Protein AF-A0A9Q5V9A3-F1 (afdb_monomer_lite)

Sequence (319 aa):
MLLEDLRLNLLRLLEDIHKHEAEKGADSDYISFLAECKSEAEKVQSNEDITVILHKLQHHNEFKRHFSSNQPSGPSMSRGNTEYAERLKSLEKCVEPATLELVSIESSSDSTQTPPVSPAMAKTALNLSQTPAVLDEKDFSILNQEDLATPNQKASEALDKEEKLKQKQFLAIKQALKASNTSAEKQHVLDSCTTLQQLCFAAAVRRKGGFFHQKHTTTTGDLLLQLLKRPEYNLLKQDIFPGNQRVSMRGIRHYGRYGTHAPQHGYFLNTKARDDENFFSLSNNPDKNQPMLLFDRYFKNNHNSSYDHDYSAVENLNP

Organism: Piscirickettsia salmonis (NCBI:txid1238)

Secondary structure (DSSP, 8-state):
--HHHHHHHHHHHHHHHHHHHHHTT--HHHHHHHHHHHHHHTT--SHHHHHHHHHHHHH-HHHHHHH-TTS---TT-TTHHHHHHHHHHHHHHHHPPS---------------------------------PPP----------------HHHHHHHHHHHHHHHHHHHHHHHHHHHHTSS--HHHHHHHHH--SHHHHHHHHHS----STT---SS-HHHHHHHHHHTSGGGHHHHHHHS-TTPPP-HHHHHHHHHHSSPPPPP-SSPPHHHHHHHHHH-TTT-S-TTSTTHHHHHHHHHTTT---------------

pLDDT: mean 70.32, std 24.25, range [25.66, 96.88]

Foldseek 3Di:
DDLVLLLVLQLVLLVVVLVVCVVVVHDPVVNVLSVVLNVQSVVDDALVSSVVSLVVLCPDPVSCVQAPPPDPDPDPRPDPSPVSNVSSVVSVVVSDDPDDDPDDDDDDDDDDDDDDDDDDDDDDDDDDDDDDDDDDDDDDDDDDDDDPPDPVVVVVVVVVVLVVLLVVLLVVLLVVLLPDPDDPLLNVQSVVDPDLLSNLLSQLAALDDDPPPPDLGHSSRVSSLVSLPDPSNVSVVCQQAPDPARRDNLSSLVCNQPVHHRDRDDPDDDPSSVVSSCLRDLVNQPCVNNRCVSSVCRVVVVVVDPDDDDPDDDDDDDD

Radius of gyration: 28.58 Å; chains: 1; bounding box: 87×55×84 Å

Structure (mmCIF, N/CA/C/O backbone):
data_AF-A0A9Q5V9A3-F1
#
_entry.id   AF-A0A9Q5V9A3-F1
#
loop_
_atom_site.group_PDB
_atom_site.id
_atom_site.type_symbol
_atom_site.label_atom_id
_atom_site.label_alt_id
_atom_site.label_comp_id
_atom_site.label_asym_id
_atom_site.label_entity_id
_atom_site.label_seq_id
_atom_site.pdbx_PDB_ins_code
_atom_site.Cartn_x
_atom_site.Cartn_y
_atom_site.Cartn_z
_atom_site.occupancy
_atom_site.B_iso_or_equiv
_atom_site.auth_seq_id
_atom_site.auth_comp_id
_atom_site.auth_asym_id
_atom_site.auth_atom_id
_atom_site.pdbx_PDB_model_num
ATOM 1 N N . MET A 1 1 ? 15.497 -13.432 11.789 1.00 59.97 1 MET A N 1
ATOM 2 C CA . MET A 1 1 ? 14.645 -13.929 10.685 1.00 59.97 1 MET A CA 1
ATOM 3 C C . MET A 1 1 ? 14.855 -15.431 10.614 1.00 59.97 1 MET A C 1
ATOM 5 O O . MET A 1 1 ? 15.957 -15.854 10.942 1.00 59.97 1 MET A O 1
ATOM 9 N N . LEU A 1 2 ? 13.827 -16.227 10.306 1.00 72.19 2 LEU A N 1
ATOM 10 C CA . LEU A 1 2 ? 14.011 -17.675 10.186 1.00 72.19 2 LEU A CA 1
ATOM 11 C C . LEU A 1 2 ? 14.838 -17.981 8.929 1.00 72.19 2 LEU A C 1
ATOM 13 O O . LEU A 1 2 ? 14.765 -17.244 7.945 1.00 72.19 2 LEU A O 1
ATOM 17 N N . LEU A 1 3 ? 15.627 -19.055 8.965 1.00 73.56 3 LEU A N 1
ATOM 18 C CA . LEU A 1 3 ? 16.461 -19.479 7.837 1.00 73.56 3 LEU A CA 1
ATOM 19 C C . LEU A 1 3 ? 15.629 -19.699 6.561 1.00 73.56 3 LEU A C 1
ATOM 21 O O . LEU A 1 3 ? 16.042 -19.307 5.473 1.00 73.56 3 LEU A O 1
ATOM 25 N N . GLU A 1 4 ? 14.429 -20.267 6.702 1.00 72.19 4 GLU A N 1
ATOM 26 C CA . GLU A 1 4 ? 13.491 -20.491 5.594 1.00 72.19 4 GLU A CA 1
ATOM 27 C C . GLU A 1 4 ? 13.085 -19.184 4.902 1.00 72.19 4 GLU A C 1
ATOM 29 O O . GLU A 1 4 ? 13.082 -19.106 3.671 1.00 72.19 4 GLU A O 1
ATOM 34 N N . ASP A 1 5 ? 12.821 -18.130 5.682 1.00 71.38 5 ASP A N 1
ATOM 35 C CA . ASP A 1 5 ? 12.513 -16.808 5.141 1.00 71.38 5 ASP A CA 1
ATOM 36 C C . ASP A 1 5 ? 13.721 -16.250 4.380 1.00 71.38 5 ASP A C 1
ATOM 38 O O . ASP A 1 5 ? 13.584 -15.771 3.255 1.00 71.38 5 ASP A O 1
ATOM 42 N N . LEU A 1 6 ? 14.919 -16.310 4.968 1.00 76.62 6 LEU A N 1
ATOM 43 C CA . LEU A 1 6 ? 16.154 -15.832 4.338 1.00 76.62 6 LEU A CA 1
ATOM 44 C C . LEU A 1 6 ? 16.421 -16.534 3.003 1.00 76.62 6 LEU A C 1
ATOM 46 O O . LEU A 1 6 ? 16.644 -15.870 1.988 1.00 76.62 6 LEU A O 1
ATOM 50 N N . ARG A 1 7 ? 16.318 -17.863 2.992 1.00 83.06 7 ARG A N 1
ATOM 51 C CA . ARG A 1 7 ? 16.494 -18.698 1.805 1.00 83.06 7 ARG A CA 1
ATOM 52 C C . ARG A 1 7 ? 15.483 -18.358 0.710 1.00 83.06 7 ARG A C 1
ATOM 54 O O . ARG A 1 7 ? 15.874 -18.152 -0.438 1.00 83.06 7 ARG A O 1
ATOM 61 N N . LEU A 1 8 ? 14.197 -18.243 1.051 1.00 78.25 8 LEU A N 1
ATOM 62 C CA . LEU A 1 8 ? 13.152 -17.874 0.090 1.00 78.25 8 LEU A CA 1
ATOM 63 C C . LEU A 1 8 ? 13.424 -16.505 -0.550 1.00 78.25 8 LEU A C 1
ATOM 65 O O . LEU A 1 8 ? 13.172 -16.292 -1.736 1.00 78.25 8 LEU A O 1
ATOM 69 N N . ASN A 1 9 ? 13.941 -15.565 0.237 1.00 77.31 9 ASN A N 1
ATOM 70 C CA . ASN A 1 9 ? 14.236 -14.221 -0.235 1.00 77.31 9 ASN A CA 1
ATOM 71 C C . ASN A 1 9 ? 15.485 -14.154 -1.121 1.00 77.31 9 ASN A C 1
ATOM 73 O O . ASN A 1 9 ? 15.476 -13.416 -2.110 1.00 77.31 9 ASN A O 1
ATOM 77 N N . LEU A 1 10 ? 16.516 -14.946 -0.813 1.00 84.94 10 LEU A N 1
ATOM 78 C CA . LEU A 1 10 ? 17.687 -15.117 -1.672 1.00 84.94 10 LEU A CA 1
ATOM 79 C C . LEU A 1 10 ? 17.296 -15.730 -3.026 1.00 84.94 10 LEU A C 1
ATOM 81 O O . LEU A 1 10 ? 17.666 -15.188 -4.065 1.00 84.94 10 LEU A O 1
ATOM 85 N N . LEU A 1 11 ? 16.488 -16.795 -3.024 1.00 83.62 11 LEU A N 1
ATOM 86 C CA . LEU A 1 11 ? 16.022 -17.450 -4.254 1.00 83.62 11 LEU A CA 1
ATOM 87 C C . LEU A 1 11 ? 15.260 -16.489 -5.169 1.00 83.62 11 LEU A C 1
ATOM 89 O O . LEU A 1 11 ? 15.546 -16.411 -6.360 1.00 83.62 11 LEU A O 1
ATOM 93 N N . ARG A 1 12 ? 14.349 -15.690 -4.605 1.00 79.31 12 ARG A N 1
ATOM 94 C CA . ARG A 1 12 ? 13.612 -14.672 -5.370 1.00 79.31 12 ARG A CA 1
ATOM 95 C C . ARG A 1 12 ? 14.515 -13.585 -5.939 1.00 79.31 12 ARG A C 1
ATOM 97 O O . ARG A 1 12 ? 14.283 -13.120 -7.047 1.00 79.31 12 ARG A O 1
ATOM 104 N N . LEU A 1 13 ? 15.521 -13.144 -5.180 1.00 84.12 13 LEU A N 1
ATOM 105 C CA . LEU A 1 13 ? 16.491 -12.168 -5.679 1.00 84.12 13 LEU A CA 1
ATOM 106 C C . LEU A 1 13 ? 17.252 -12.726 -6.889 1.00 84.12 13 LEU A C 1
ATOM 108 O O . LEU A 1 13 ? 17.362 -12.037 -7.898 1.00 84.12 13 LEU A O 1
ATOM 112 N N . LEU A 1 14 ? 17.719 -13.971 -6.798 1.00 86.88 14 LEU A N 1
ATOM 113 C CA . LEU A 1 14 ? 18.425 -14.653 -7.882 1.00 86.88 14 LEU A CA 1
ATOM 114 C C . LEU A 1 14 ? 17.542 -14.847 -9.120 1.00 86.88 14 LEU A C 1
ATOM 116 O O . LEU A 1 14 ? 18.007 -14.611 -10.231 1.00 86.88 14 LEU A O 1
ATOM 120 N N . GLU A 1 15 ? 16.268 -15.206 -8.946 1.00 84.12 15 GLU A N 1
ATOM 121 C CA . GLU A 1 15 ? 15.306 -15.314 -10.053 1.00 84.12 15 GLU A CA 1
ATOM 122 C C . GLU A 1 15 ? 15.060 -13.978 -10.756 1.00 84.12 15 GLU A C 1
ATOM 124 O O . GLU A 1 15 ? 15.077 -13.919 -11.987 1.00 84.12 15 GLU A O 1
ATOM 129 N N . ASP A 1 16 ? 14.867 -12.902 -9.989 1.00 80.81 16 ASP A N 1
ATOM 130 C CA . ASP A 1 16 ? 14.631 -11.574 -10.552 1.00 80.81 16 ASP A CA 1
ATOM 131 C C . ASP A 1 16 ? 15.848 -11.074 -11.348 1.00 80.81 16 ASP A C 1
ATOM 133 O O . ASP A 1 16 ? 15.687 -10.540 -12.447 1.00 80.81 16 ASP A O 1
ATOM 137 N N . ILE A 1 17 ? 17.064 -11.267 -10.817 1.00 83.62 17 ILE A N 1
ATOM 138 C CA . ILE A 1 17 ? 18.307 -10.887 -11.505 1.00 83.62 17 ILE A CA 1
ATOM 139 C C . ILE A 1 17 ? 18.491 -11.744 -12.756 1.00 83.62 17 ILE A C 1
ATOM 141 O O . ILE A 1 17 ? 18.717 -11.199 -13.831 1.00 83.62 17 ILE A O 1
ATOM 145 N N . HIS A 1 18 ? 18.338 -13.065 -12.650 1.00 86.06 18 HIS A N 1
ATOM 146 C CA . HIS A 1 18 ? 18.483 -13.970 -13.788 1.00 86.06 18 HIS A CA 1
ATOM 147 C C . HIS A 1 18 ? 17.530 -13.595 -14.927 1.00 86.06 18 HIS A C 1
ATOM 149 O O . HIS A 1 18 ? 17.948 -13.508 -16.078 1.00 86.06 18 HIS A O 1
ATOM 155 N N . LYS A 1 19 ? 16.252 -13.335 -14.623 1.00 81.38 19 LYS A N 1
ATOM 156 C CA . LYS A 1 19 ? 15.278 -12.898 -15.630 1.00 81.38 19 LYS A CA 1
ATOM 157 C C . LYS A 1 19 ? 15.683 -11.565 -16.262 1.00 81.38 19 LYS A C 1
ATOM 159 O O . LYS A 1 19 ? 15.654 -11.435 -17.481 1.00 81.38 19 LYS A O 1
ATOM 164 N N . HIS A 1 20 ? 16.080 -10.596 -15.440 1.00 81.19 20 HIS A N 1
ATOM 165 C CA . HIS A 1 20 ? 16.481 -9.274 -15.908 1.00 81.19 20 HIS A CA 1
ATOM 166 C C . HIS A 1 20 ? 17.694 -9.312 -16.847 1.00 81.19 20 HIS A C 1
ATOM 168 O O . HIS A 1 20 ? 17.714 -8.623 -17.865 1.00 81.19 20 HIS A O 1
ATOM 174 N N . GLU A 1 21 ? 18.694 -10.119 -16.506 1.00 80.88 21 GLU A N 1
ATOM 175 C CA . GLU A 1 21 ? 19.930 -10.257 -17.275 1.00 80.88 21 GLU A CA 1
ATOM 176 C C . GLU A 1 21 ? 19.710 -11.085 -18.548 1.00 80.88 21 GLU A C 1
ATOM 178 O O . GLU A 1 21 ? 20.215 -10.725 -19.612 1.00 80.88 21 GLU A O 1
ATOM 183 N N . ALA A 1 22 ? 18.868 -12.123 -18.492 1.00 78.81 22 ALA A N 1
ATOM 184 C CA . ALA A 1 22 ? 18.479 -12.891 -19.673 1.00 78.81 22 ALA A CA 1
ATOM 185 C C . ALA A 1 22 ? 17.725 -12.025 -20.701 1.00 78.81 22 ALA A C 1
ATOM 187 O O . ALA A 1 22 ? 18.017 -12.088 -21.893 1.00 78.81 22 ALA A O 1
ATOM 188 N N . GLU A 1 23 ? 16.807 -11.158 -20.254 1.00 78.12 23 GLU A N 1
ATOM 189 C CA . GLU A 1 23 ? 16.084 -10.213 -21.124 1.00 78.12 23 GLU A CA 1
ATOM 190 C C . GLU A 1 23 ? 17.007 -9.162 -21.766 1.00 78.12 23 GLU A C 1
ATOM 192 O O . GLU A 1 23 ? 16.718 -8.655 -22.850 1.00 78.12 23 GLU A O 1
ATOM 197 N N . LYS A 1 24 ? 18.130 -8.837 -21.115 1.00 76.19 24 LYS A N 1
ATOM 198 C CA . LYS A 1 24 ? 19.135 -7.889 -21.616 1.00 76.19 24 LYS A CA 1
ATOM 199 C C . LYS A 1 24 ? 20.170 -8.512 -22.553 1.00 76.19 24 LYS A C 1
ATOM 201 O O . LYS A 1 24 ? 20.997 -7.775 -23.087 1.00 76.19 24 LYS A O 1
ATOM 206 N N . GLY A 1 25 ? 20.130 -9.829 -22.756 1.00 76.50 25 GLY A N 1
ATOM 207 C CA . GLY A 1 25 ? 21.148 -10.544 -23.526 1.00 76.50 25 GLY A CA 1
ATOM 208 C C . GLY A 1 25 ? 22.510 -10.539 -22.832 1.00 76.50 25 GLY A C 1
ATOM 209 O O . GLY A 1 25 ? 23.529 -10.348 -23.493 1.00 76.50 25 GLY A O 1
ATOM 210 N N . ALA A 1 26 ? 22.523 -10.677 -21.502 1.00 76.94 26 ALA A N 1
ATOM 211 C CA . ALA A 1 26 ? 23.757 -10.816 -20.741 1.00 76.94 26 ALA A CA 1
ATOM 212 C C . ALA A 1 26 ? 24.563 -12.050 -21.178 1.00 76.94 26 ALA A C 1
ATOM 214 O O . ALA A 1 26 ? 24.033 -12.993 -21.767 1.00 76.94 26 ALA A O 1
ATOM 215 N N . ASP A 1 27 ? 25.855 -12.023 -20.864 1.00 81.50 27 ASP A N 1
ATOM 216 C CA . ASP A 1 27 ? 26.798 -13.082 -21.208 1.00 81.50 27 ASP A CA 1
ATOM 217 C C . ASP A 1 27 ? 26.358 -14.456 -20.665 1.00 81.50 27 ASP A C 1
ATOM 219 O O . ASP A 1 27 ? 25.877 -14.566 -19.530 1.00 81.50 27 ASP A O 1
ATOM 223 N N . SER A 1 28 ? 26.543 -15.512 -21.465 1.00 83.81 28 SER A N 1
ATOM 224 C CA . SER A 1 28 ? 26.133 -16.878 -21.114 1.00 83.81 28 SER A CA 1
ATOM 225 C C . SER A 1 28 ? 26.814 -17.376 -19.844 1.00 83.81 28 SER A C 1
ATOM 227 O O . SER A 1 28 ? 26.209 -18.119 -19.064 1.00 83.81 28 SER A O 1
ATOM 229 N N . ASP A 1 29 ? 28.044 -16.924 -19.605 1.00 86.38 29 ASP A N 1
ATOM 230 C CA . ASP A 1 29 ? 28.822 -17.280 -18.421 1.00 86.38 29 ASP A CA 1
ATOM 231 C C . ASP A 1 29 ? 28.216 -16.650 -17.161 1.00 86.38 29 ASP A C 1
ATOM 233 O O . ASP A 1 29 ? 28.118 -17.297 -16.116 1.00 86.38 29 ASP A O 1
ATOM 237 N N . TYR A 1 30 ? 27.703 -15.420 -17.268 1.00 87.19 30 TYR A N 1
ATOM 238 C CA . TYR A 1 30 ? 27.053 -14.747 -16.148 1.00 87.19 30 TYR A CA 1
ATOM 239 C C . TYR A 1 30 ? 25.683 -15.351 -15.818 1.00 87.19 30 TYR A C 1
ATOM 241 O O . TYR A 1 30 ? 25.353 -15.544 -14.646 1.00 87.19 30 TYR A O 1
ATOM 249 N N . ILE A 1 31 ? 24.902 -15.715 -16.836 1.00 88.44 31 ILE A N 1
ATOM 250 C CA . ILE A 1 31 ? 23.633 -16.431 -16.646 1.00 88.44 31 ILE A CA 1
ATOM 251 C C . ILE A 1 31 ? 23.869 -17.794 -15.980 1.00 88.44 31 ILE A C 1
ATOM 253 O O . ILE A 1 31 ? 23.159 -18.151 -15.036 1.00 88.44 31 ILE A O 1
ATOM 257 N N . SER A 1 32 ? 24.909 -18.518 -16.404 1.00 89.31 32 SER A N 1
ATOM 258 C CA . SER A 1 32 ? 25.296 -19.802 -15.807 1.00 89.31 32 SER A CA 1
ATOM 259 C C . SER A 1 32 ? 25.703 -19.650 -14.339 1.00 89.31 32 SER A C 1
ATOM 261 O O . SER A 1 32 ? 25.238 -20.409 -13.489 1.00 89.31 32 SER A O 1
ATOM 263 N N . PHE A 1 33 ? 26.482 -18.615 -14.015 1.00 93.25 33 PHE A N 1
ATOM 264 C CA . PHE A 1 33 ? 26.837 -18.269 -12.636 1.00 93.25 33 PHE A CA 1
ATOM 265 C C . PHE A 1 33 ? 25.605 -17.980 -11.758 1.00 93.25 33 PHE A C 1
ATOM 267 O O . PHE A 1 33 ? 25.515 -18.450 -10.620 1.00 93.25 33 PHE A O 1
ATOM 274 N N . LEU A 1 34 ? 24.618 -17.234 -12.269 1.00 91.31 34 LEU A N 1
ATOM 275 C CA . LEU A 1 34 ? 23.381 -16.955 -11.528 1.00 91.31 34 LEU A CA 1
ATOM 276 C C . LEU A 1 34 ? 22.551 -18.227 -11.296 1.00 91.31 34 LEU A C 1
ATOM 278 O O . LEU A 1 34 ? 21.978 -18.398 -10.216 1.00 91.31 34 LEU A O 1
ATOM 282 N N . ALA A 1 35 ? 22.506 -19.130 -12.278 1.00 90.25 35 ALA A N 1
ATOM 283 C CA . ALA A 1 35 ? 21.844 -20.424 -12.146 1.00 90.25 35 ALA A CA 1
ATOM 284 C C . ALA A 1 35 ? 22.538 -21.327 -11.107 1.00 90.25 35 ALA A C 1
ATOM 286 O O . ALA A 1 35 ? 21.861 -21.991 -10.318 1.00 90.25 35 ALA A O 1
ATOM 287 N N . GLU A 1 36 ? 23.873 -21.304 -11.045 1.00 93.06 36 GLU A N 1
ATOM 288 C CA . GLU A 1 36 ? 24.652 -22.003 -10.018 1.00 93.06 36 GLU A CA 1
ATOM 289 C C . GLU A 1 36 ? 24.330 -21.466 -8.618 1.00 93.06 36 GLU A C 1
ATOM 291 O O . GLU A 1 36 ? 23.949 -22.240 -7.737 1.00 93.06 36 GLU A O 1
ATOM 296 N N . CYS A 1 37 ? 24.353 -20.140 -8.435 1.00 92.31 37 CYS A N 1
ATOM 297 C CA . CYS A 1 37 ? 23.981 -19.503 -7.168 1.00 92.31 37 CYS A CA 1
ATOM 298 C C . CYS A 1 37 ? 22.558 -19.880 -6.729 1.00 92.31 37 CYS A C 1
ATOM 300 O O . CYS A 1 37 ? 22.300 -20.058 -5.537 1.00 92.31 37 CYS A O 1
ATOM 302 N N . LYS A 1 38 ? 21.622 -20.016 -7.680 1.00 92.31 38 LYS A N 1
ATOM 303 C CA . LYS A 1 38 ? 20.248 -20.456 -7.400 1.00 92.31 38 LYS A CA 1
ATOM 304 C C . LYS A 1 38 ? 20.212 -21.902 -6.903 1.00 92.31 38 LYS A C 1
ATOM 306 O O . LYS A 1 38 ? 19.611 -22.162 -5.865 1.00 92.31 38 LYS A O 1
ATOM 311 N N . SER A 1 39 ? 20.890 -22.820 -7.592 1.00 90.88 39 SER A N 1
ATOM 312 C CA . SER A 1 39 ? 21.000 -24.229 -7.174 1.00 90.88 39 SER A CA 1
ATOM 313 C C . SER A 1 39 ? 21.663 -24.373 -5.796 1.00 90.88 39 SER A C 1
ATOM 315 O O . SER A 1 39 ? 21.248 -25.212 -4.995 1.00 90.88 39 SER A O 1
ATOM 317 N N . GLU A 1 40 ? 22.664 -23.545 -5.483 1.00 92.31 40 GLU A N 1
ATOM 318 C CA . GLU A 1 40 ? 23.260 -23.486 -4.143 1.00 92.31 40 GLU A CA 1
ATOM 319 C C . GLU A 1 40 ? 22.257 -22.979 -3.098 1.00 92.31 40 GLU A C 1
ATOM 321 O O . GLU A 1 40 ? 22.089 -23.606 -2.050 1.00 92.31 40 GLU A O 1
ATOM 326 N N . ALA A 1 41 ? 21.517 -21.907 -3.400 1.00 90.12 41 ALA A N 1
ATOM 327 C CA . ALA A 1 41 ? 20.497 -21.348 -2.511 1.00 90.12 41 ALA A CA 1
ATOM 328 C C . ALA A 1 41 ? 19.353 -22.339 -2.210 1.00 90.12 41 ALA A C 1
ATOM 330 O O . ALA A 1 41 ? 18.781 -22.320 -1.120 1.00 90.12 41 ALA A O 1
ATOM 331 N N . GLU A 1 42 ? 19.036 -23.251 -3.134 1.00 90.81 42 GLU A N 1
ATOM 332 C CA . GLU A 1 42 ? 18.067 -24.337 -2.924 1.00 90.81 42 GLU A CA 1
ATOM 333 C C . GLU A 1 42 ? 18.569 -25.434 -1.970 1.00 90.81 42 GLU A C 1
ATOM 335 O O . GLU A 1 42 ? 17.779 -26.251 -1.492 1.00 90.81 42 GLU A O 1
ATOM 340 N N . LYS A 1 43 ? 19.865 -25.474 -1.661 1.00 91.50 43 LYS A N 1
ATOM 341 C CA . LYS A 1 43 ? 20.477 -26.519 -0.823 1.00 91.50 43 LYS A CA 1
ATOM 342 C C . LYS A 1 43 ? 20.982 -26.006 0.523 1.00 91.50 43 LYS A C 1
ATOM 344 O O . LYS A 1 43 ? 21.418 -26.811 1.338 1.00 91.50 43 LYS A O 1
ATOM 349 N N . VAL A 1 44 ? 20.876 -24.701 0.764 1.00 91.00 44 VAL A N 1
ATOM 350 C CA . VAL A 1 44 ? 21.239 -24.023 2.015 1.00 91.00 44 VAL A CA 1
ATOM 351 C C . VAL A 1 44 ? 20.615 -24.701 3.239 1.00 91.00 44 VAL A C 1
ATOM 353 O O . VAL A 1 44 ? 19.402 -24.951 3.264 1.00 91.00 44 VAL A O 1
ATOM 356 N N . GLN A 1 45 ? 21.440 -24.916 4.269 1.00 89.12 45 GLN A N 1
ATOM 357 C CA . GLN A 1 45 ? 21.043 -25.453 5.578 1.00 89.12 45 GLN A CA 1
ATOM 358 C C . GLN A 1 45 ? 21.410 -24.525 6.745 1.00 89.12 45 GLN A C 1
ATOM 360 O O . GLN A 1 45 ? 20.986 -24.770 7.874 1.00 89.12 45 GLN A O 1
ATOM 365 N N . SER A 1 46 ? 22.159 -23.452 6.486 1.00 87.75 46 SER A N 1
ATOM 366 C CA . SER A 1 46 ? 22.637 -22.517 7.504 1.00 87.75 46 SER A CA 1
ATOM 367 C C . SER A 1 46 ? 22.641 -21.063 7.019 1.00 87.75 46 SER A C 1
ATOM 369 O O . SER A 1 46 ? 22.544 -20.780 5.825 1.00 87.75 46 SER A O 1
ATOM 371 N N . ASN A 1 47 ? 22.750 -20.119 7.956 1.00 82.12 47 ASN A N 1
ATOM 372 C CA . ASN A 1 47 ? 22.913 -18.702 7.621 1.00 82.12 47 ASN A CA 1
ATOM 373 C C . ASN A 1 47 ? 24.280 -18.453 6.965 1.00 82.12 47 ASN A C 1
ATOM 375 O O . ASN A 1 47 ? 24.397 -17.615 6.077 1.00 82.12 47 ASN A O 1
ATOM 379 N N . GLU A 1 48 ? 25.294 -19.221 7.352 1.00 86.38 48 GLU A N 1
ATOM 380 C CA . GLU A 1 48 ? 26.640 -19.188 6.794 1.00 86.38 48 GLU A CA 1
ATOM 381 C C . GLU A 1 48 ? 26.635 -19.518 5.296 1.00 86.38 48 GLU A C 1
ATOM 383 O O . GLU A 1 48 ? 27.257 -18.795 4.518 1.00 86.38 48 GLU A O 1
ATOM 388 N N . ASP A 1 49 ? 25.866 -20.525 4.864 1.00 86.69 49 ASP A N 1
ATOM 389 C CA . ASP A 1 49 ? 25.718 -20.855 3.438 1.00 86.69 49 ASP A CA 1
ATOM 390 C C . ASP A 1 49 ? 25.137 -19.671 2.645 1.00 86.69 49 ASP A C 1
ATOM 392 O O . ASP A 1 49 ? 25.571 -19.369 1.532 1.00 86.69 49 ASP A O 1
ATOM 396 N N . ILE A 1 50 ? 24.173 -18.954 3.235 1.00 84.44 50 ILE A N 1
ATOM 397 C CA . ILE A 1 50 ? 23.581 -17.752 2.634 1.00 84.44 50 ILE A CA 1
ATOM 398 C C . ILE A 1 50 ? 24.632 -16.646 2.527 1.00 84.44 50 ILE A C 1
ATOM 400 O O . ILE A 1 50 ? 24.744 -16.030 1.467 1.00 84.44 50 ILE A O 1
ATOM 404 N N . THR A 1 51 ? 25.431 -16.413 3.574 1.00 86.25 51 THR A N 1
ATOM 405 C CA . THR A 1 51 ? 26.542 -15.446 3.539 1.00 86.25 51 THR A CA 1
ATOM 406 C C . THR A 1 51 ? 27.518 -15.762 2.415 1.00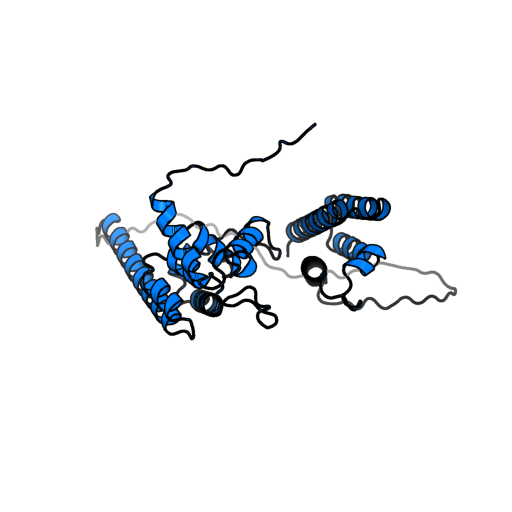 86.25 51 THR A C 1
ATOM 408 O O . THR A 1 51 ? 27.923 -14.856 1.689 1.00 86.25 51 THR A O 1
ATOM 411 N N . VAL A 1 52 ? 27.870 -17.038 2.231 1.00 88.56 52 VAL A N 1
ATOM 412 C CA . VAL A 1 52 ? 28.780 -17.473 1.162 1.00 88.56 52 VAL A CA 1
ATOM 413 C C . VAL A 1 52 ? 28.213 -17.120 -0.213 1.00 88.56 52 VAL A C 1
ATOM 415 O O . VAL A 1 52 ? 28.930 -16.552 -1.038 1.00 88.56 52 VAL A O 1
ATOM 418 N N . ILE A 1 53 ? 26.927 -17.384 -0.458 1.00 90.06 53 ILE A N 1
ATOM 419 C CA . ILE A 1 53 ? 26.284 -17.059 -1.741 1.00 90.06 53 ILE A CA 1
ATOM 420 C C . ILE A 1 53 ? 26.224 -15.539 -1.957 1.00 90.06 53 ILE A C 1
ATOM 422 O O . ILE A 1 53 ? 26.548 -15.054 -3.042 1.00 90.06 53 ILE A O 1
ATOM 426 N N . LEU A 1 54 ? 25.868 -14.766 -0.927 1.00 86.88 54 LEU A N 1
ATOM 427 C CA . LEU A 1 54 ? 25.854 -13.299 -0.997 1.00 86.88 54 LEU A CA 1
ATOM 428 C C . LEU A 1 54 ? 27.251 -12.744 -1.305 1.00 86.88 54 LEU A C 1
ATOM 430 O O . LEU A 1 54 ? 27.402 -11.884 -2.174 1.00 86.88 54 LEU A O 1
ATOM 434 N N . HIS A 1 55 ? 28.283 -13.293 -0.664 1.00 87.44 55 HIS A N 1
ATOM 435 C CA . HIS A 1 55 ? 29.670 -12.920 -0.906 1.00 87.44 55 HIS A CA 1
ATOM 436 C C . HIS A 1 55 ? 30.113 -13.256 -2.338 1.00 87.44 55 HIS A C 1
ATOM 438 O O . HIS A 1 55 ? 30.744 -12.417 -2.987 1.00 87.44 55 HIS A O 1
ATOM 444 N N . LYS A 1 56 ? 29.750 -14.434 -2.870 1.00 89.75 56 LYS A N 1
ATOM 445 C CA . LYS A 1 56 ? 30.004 -14.811 -4.275 1.00 89.75 56 LYS A CA 1
ATOM 446 C C . LYS A 1 56 ? 29.383 -13.807 -5.247 1.00 89.75 56 LYS A C 1
ATOM 448 O O . LYS A 1 56 ? 30.077 -13.318 -6.137 1.00 89.75 56 LYS A O 1
ATOM 453 N N . LEU A 1 57 ? 28.110 -13.451 -5.045 1.00 87.62 57 LEU A N 1
ATOM 454 C CA . LEU A 1 57 ? 27.412 -12.456 -5.866 1.00 87.62 57 LEU A CA 1
ATOM 455 C C . LEU A 1 57 ? 28.133 -11.108 -5.839 1.00 87.62 57 LEU A C 1
ATOM 457 O O . LEU A 1 57 ? 28.454 -10.564 -6.893 1.00 87.62 57 LEU A O 1
ATOM 461 N N . GLN A 1 58 ? 28.457 -10.598 -4.649 1.00 83.44 58 GLN A N 1
ATOM 462 C CA . GLN A 1 58 ? 29.147 -9.317 -4.506 1.00 83.44 58 GLN A CA 1
ATOM 463 C C . GLN A 1 58 ? 30.516 -9.281 -5.179 1.00 83.44 58 GLN A C 1
ATOM 465 O O . GLN A 1 58 ? 30.934 -8.211 -5.613 1.00 83.44 58 GLN A O 1
ATOM 470 N N . HIS A 1 59 ? 31.227 -10.409 -5.235 1.00 85.06 59 HIS A N 1
ATOM 471 C CA . HIS A 1 59 ? 32.581 -10.482 -5.778 1.00 85.06 59 HIS A CA 1
ATOM 472 C C . HIS A 1 59 ? 32.630 -10.743 -7.284 1.00 85.06 59 HIS A C 1
ATOM 474 O O . HIS A 1 59 ? 33.670 -10.487 -7.891 1.00 85.06 59 HIS A O 1
ATOM 480 N N . HIS A 1 60 ? 31.523 -11.167 -7.898 1.00 87.19 60 HIS A N 1
ATOM 481 C CA . HIS A 1 60 ? 31.460 -11.419 -9.333 1.00 87.19 60 HIS A CA 1
ATOM 482 C C . HIS A 1 60 ? 31.588 -10.122 -10.149 1.00 87.19 60 HIS A C 1
ATOM 484 O O . HIS A 1 60 ? 30.889 -9.139 -9.896 1.00 87.19 60 HIS A O 1
ATOM 490 N N . ASN A 1 61 ? 32.456 -10.116 -11.164 1.00 82.31 61 ASN A N 1
ATOM 491 C CA . ASN A 1 61 ? 32.794 -8.910 -11.931 1.00 82.31 61 ASN A CA 1
ATOM 492 C C . ASN A 1 61 ? 31.585 -8.301 -12.653 1.00 82.31 61 ASN A C 1
ATOM 494 O O . ASN A 1 61 ? 31.361 -7.096 -12.553 1.00 82.31 61 ASN A O 1
ATOM 498 N N . GLU A 1 62 ? 30.772 -9.124 -13.320 1.00 81.06 62 GLU A N 1
ATOM 499 C CA . GLU A 1 62 ? 29.560 -8.640 -13.994 1.00 81.06 62 GLU A CA 1
ATOM 500 C C . GLU A 1 62 ? 28.516 -8.153 -12.985 1.00 81.06 62 GLU A C 1
ATOM 502 O O . GLU A 1 62 ? 27.934 -7.086 -13.163 1.00 81.06 62 GLU A O 1
ATOM 507 N N . PHE A 1 63 ? 28.364 -8.832 -11.843 1.00 81.44 63 PHE A N 1
ATOM 508 C CA . PHE A 1 63 ? 27.456 -8.358 -10.800 1.00 81.44 63 PHE A CA 1
ATOM 509 C C . PHE A 1 63 ? 27.917 -6.997 -10.258 1.00 81.44 63 PHE A C 1
ATOM 511 O O . PHE A 1 63 ? 27.117 -6.072 -10.119 1.00 81.44 63 PHE A O 1
ATOM 518 N N . LYS A 1 64 ? 29.225 -6.820 -10.023 1.00 79.75 64 LYS A N 1
ATOM 519 C CA . LYS A 1 64 ? 29.783 -5.523 -9.627 1.00 79.75 64 LYS A CA 1
ATOM 520 C C . LYS A 1 64 ? 29.536 -4.453 -10.683 1.00 79.75 64 LYS A C 1
ATOM 522 O O . LYS A 1 64 ? 29.139 -3.344 -10.331 1.00 79.75 64 LYS A O 1
ATOM 527 N N . ARG A 1 65 ? 29.750 -4.777 -11.956 1.00 74.56 65 ARG A N 1
ATOM 528 C CA . ARG A 1 65 ? 29.567 -3.857 -13.081 1.00 74.56 65 ARG A CA 1
ATOM 529 C C . ARG A 1 65 ? 28.128 -3.358 -13.182 1.00 74.56 65 ARG A C 1
ATOM 531 O O . ARG A 1 65 ? 27.919 -2.162 -13.364 1.00 74.56 65 ARG A O 1
ATOM 538 N N . HIS A 1 66 ? 27.155 -4.253 -13.035 1.00 70.00 66 HIS A N 1
ATOM 539 C CA . HIS A 1 66 ? 25.742 -3.907 -13.180 1.00 70.00 66 HIS A CA 1
ATOM 540 C C . HIS A 1 66 ? 25.142 -3.307 -11.906 1.00 70.00 66 HIS A C 1
ATOM 542 O O . HIS A 1 66 ? 24.257 -2.457 -12.009 1.00 70.00 66 HIS A O 1
ATOM 548 N N . PHE A 1 67 ? 25.631 -3.685 -10.719 1.00 68.06 67 PHE A N 1
ATOM 549 C CA . PHE A 1 67 ? 24.935 -3.431 -9.449 1.00 68.06 67 PHE A CA 1
ATOM 550 C C . PHE A 1 67 ? 25.774 -2.742 -8.352 1.00 68.06 67 PHE A C 1
ATOM 552 O O . PHE A 1 67 ? 25.240 -2.450 -7.282 1.00 68.06 67 PHE A O 1
ATOM 559 N N . SER A 1 68 ? 27.056 -2.411 -8.569 1.00 59.00 68 SER A N 1
ATOM 560 C CA . SER A 1 68 ? 27.838 -1.628 -7.585 1.00 59.00 68 SER A CA 1
ATOM 561 C C . SER A 1 68 ? 27.616 -0.120 -7.711 1.00 59.00 68 SER A C 1
ATOM 563 O O . SER A 1 68 ? 27.633 0.448 -8.800 1.00 59.00 68 SER A O 1
ATOM 565 N N . SER A 1 69 ? 27.505 0.566 -6.569 1.00 48.97 69 SER A N 1
ATOM 566 C CA . SER A 1 69 ? 27.208 2.006 -6.475 1.00 48.97 69 SER A CA 1
ATOM 567 C C . SER A 1 69 ? 28.317 2.955 -6.956 1.00 48.97 69 SER A C 1
ATOM 569 O O . SER A 1 69 ? 28.146 4.166 -6.848 1.00 48.97 69 SER A O 1
ATOM 571 N N . ASN A 1 70 ? 29.452 2.444 -7.444 1.00 44.09 70 ASN A N 1
ATOM 572 C CA . ASN A 1 70 ? 30.656 3.244 -7.700 1.00 44.09 70 ASN A CA 1
ATOM 573 C C . ASN A 1 70 ? 30.874 3.619 -9.175 1.00 44.09 70 ASN A C 1
ATOM 575 O O . ASN A 1 70 ? 31.878 4.259 -9.481 1.00 44.09 70 ASN A O 1
ATOM 579 N N . GLN A 1 71 ? 29.965 3.269 -10.092 1.00 43.00 71 GLN A N 1
ATOM 580 C CA . GLN A 1 71 ? 30.028 3.789 -11.461 1.00 43.00 71 GLN A CA 1
ATOM 581 C C . GLN A 1 71 ? 29.139 5.033 -11.635 1.00 43.00 71 GLN A C 1
ATOM 583 O O . GLN A 1 71 ? 27.971 5.009 -11.232 1.00 43.00 71 GLN A O 1
ATOM 588 N N . PRO A 1 72 ? 29.646 6.114 -12.265 1.00 36.75 72 PRO A N 1
ATOM 589 C CA . PRO A 1 72 ? 28.824 7.246 -12.669 1.00 36.75 72 PRO A CA 1
ATOM 590 C C . PRO A 1 72 ? 27.902 6.774 -13.797 1.00 36.75 72 PRO A C 1
ATOM 592 O O . PRO A 1 72 ? 28.285 6.688 -14.961 1.00 36.75 72 PRO A O 1
ATOM 595 N N . SER A 1 73 ? 26.684 6.387 -13.432 1.00 42.19 73 SER A N 1
ATOM 596 C CA . SER A 1 73 ? 25.677 5.927 -14.381 1.00 42.19 73 SER A CA 1
ATOM 597 C C . SER A 1 73 ? 25.186 7.104 -15.226 1.00 42.19 73 SER A C 1
ATOM 599 O O . SER A 1 73 ? 24.743 8.129 -14.708 1.00 42.19 73 SER A O 1
ATOM 601 N N . GLY A 1 74 ? 25.277 6.950 -16.549 1.00 36.16 74 GLY A N 1
ATOM 602 C CA . GLY A 1 74 ? 24.656 7.854 -17.513 1.00 36.16 74 GLY A CA 1
ATOM 603 C C . GLY A 1 74 ? 23.125 7.925 -17.358 1.00 36.16 74 GLY A C 1
ATOM 604 O O . GLY A 1 74 ? 22.525 7.121 -16.639 1.00 36.16 74 GLY A O 1
ATOM 605 N N . PRO A 1 75 ? 22.459 8.871 -18.047 1.00 35.12 75 PRO A N 1
ATOM 606 C CA . PRO A 1 75 ? 21.163 9.420 -17.629 1.00 35.12 75 PRO A CA 1
ATOM 607 C C . PRO A 1 75 ? 19.947 8.478 -17.716 1.00 35.12 75 PRO A C 1
ATOM 609 O O . PRO A 1 75 ? 18.844 8.905 -17.385 1.00 35.12 75 PRO A O 1
ATOM 612 N N . SER A 1 76 ? 20.097 7.228 -18.168 1.00 37.06 76 SER A N 1
ATOM 613 C CA . SER A 1 76 ? 18.968 6.348 -18.516 1.00 37.06 76 SER A CA 1
ATOM 614 C C . SER A 1 76 ? 18.862 5.024 -17.738 1.00 37.06 76 SER A C 1
ATOM 616 O O . SER A 1 76 ? 17.909 4.287 -17.970 1.00 37.06 76 SER A O 1
ATOM 618 N N . MET A 1 77 ? 19.773 4.697 -16.809 1.00 42.19 77 MET A N 1
ATOM 619 C CA . MET A 1 77 ? 19.974 3.290 -16.383 1.00 42.19 77 MET A CA 1
ATOM 620 C C . MET A 1 77 ? 19.650 2.912 -14.917 1.00 42.19 77 MET A C 1
ATOM 622 O O . MET A 1 77 ? 19.850 1.764 -14.534 1.00 42.19 77 MET A O 1
ATOM 626 N N . SER A 1 78 ? 19.163 3.797 -14.044 1.00 48.62 78 SER A N 1
ATOM 627 C CA . SER A 1 78 ? 19.463 3.625 -12.605 1.00 48.62 78 SER A CA 1
ATOM 628 C C . SER A 1 78 ? 18.387 3.059 -11.663 1.00 48.62 78 SER A C 1
ATOM 630 O O . SER A 1 78 ? 18.641 3.035 -10.460 1.00 48.62 78 SER A O 1
ATOM 632 N N . ARG A 1 79 ? 17.207 2.593 -12.109 1.00 46.00 79 ARG A N 1
ATOM 633 C CA . ARG A 1 79 ? 16.138 2.205 -11.149 1.00 46.00 79 ARG A CA 1
ATOM 634 C C . ARG A 1 79 ? 16.085 0.721 -10.766 1.00 46.00 79 ARG A C 1
ATOM 636 O O . ARG A 1 79 ? 15.859 0.430 -9.601 1.00 46.00 79 ARG A O 1
ATOM 643 N N . GLY A 1 80 ? 16.298 -0.202 -11.708 1.00 49.06 80 GLY A N 1
ATOM 644 C CA . GLY A 1 80 ? 16.304 -1.646 -11.412 1.00 49.06 80 GLY A CA 1
ATOM 645 C C . GLY A 1 80 ? 17.596 -2.101 -10.729 1.00 49.06 80 GLY A C 1
ATOM 646 O O . GLY A 1 80 ? 17.569 -2.840 -9.751 1.00 49.06 80 GLY A O 1
ATOM 647 N N . ASN A 1 81 ? 18.732 -1.579 -11.191 1.00 58.41 81 ASN A N 1
ATOM 648 C CA . ASN A 1 81 ? 20.046 -1.996 -10.709 1.00 58.41 81 ASN A CA 1
ATOM 649 C C . ASN A 1 81 ? 20.327 -1.558 -9.259 1.00 58.41 81 ASN A C 1
ATOM 651 O O . ASN A 1 81 ? 20.971 -2.276 -8.499 1.00 58.41 81 ASN A O 1
ATOM 655 N N . THR A 1 82 ? 19.806 -0.399 -8.850 1.00 59.06 82 THR A N 1
ATOM 656 C CA . THR A 1 82 ? 19.914 0.080 -7.463 1.00 59.06 82 THR A CA 1
ATOM 657 C C . THR A 1 82 ? 19.027 -0.725 -6.508 1.00 59.06 82 THR A C 1
ATOM 659 O O . THR A 1 82 ? 19.446 -1.006 -5.388 1.00 59.06 82 THR A O 1
ATOM 662 N N . GLU A 1 83 ? 17.858 -1.185 -6.967 1.00 65.00 83 GLU A N 1
ATOM 663 C CA . GLU A 1 83 ? 16.929 -2.010 -6.182 1.00 65.00 83 GLU A CA 1
ATOM 664 C C . GLU A 1 83 ? 17.533 -3.383 -5.825 1.00 65.00 83 GLU A C 1
ATOM 666 O O . GLU A 1 83 ? 17.413 -3.832 -4.683 1.00 65.00 83 GLU A O 1
ATOM 671 N N . TYR A 1 84 ? 18.233 -4.043 -6.757 1.00 72.81 84 TYR A N 1
ATOM 672 C CA . TYR A 1 84 ? 18.887 -5.331 -6.481 1.00 72.81 84 TYR A CA 1
ATOM 673 C C . TYR A 1 84 ? 20.055 -5.202 -5.500 1.00 72.81 84 TYR A C 1
ATOM 675 O O . TYR A 1 84 ? 20.180 -6.016 -4.584 1.00 72.81 84 TYR A O 1
ATOM 683 N N . ALA A 1 85 ? 20.856 -4.143 -5.627 1.00 69.94 85 ALA A N 1
ATOM 684 C CA . ALA A 1 85 ? 21.947 -3.854 -4.701 1.00 69.94 85 ALA A CA 1
ATOM 685 C C . ALA A 1 85 ? 21.441 -3.565 -3.274 1.00 69.94 85 ALA A C 1
ATOM 687 O O . ALA A 1 85 ? 22.035 -4.013 -2.292 1.00 69.94 85 ALA A O 1
ATOM 688 N N . GLU A 1 86 ? 20.323 -2.847 -3.137 1.00 69.31 86 GLU A N 1
ATOM 689 C CA . GLU A 1 86 ? 19.682 -2.605 -1.840 1.00 69.31 86 GLU A CA 1
ATOM 690 C C . GLU A 1 86 ? 19.097 -3.885 -1.230 1.00 69.31 86 GLU A C 1
ATOM 692 O O . GLU A 1 86 ? 19.233 -4.111 -0.024 1.00 69.31 86 GLU A O 1
ATOM 697 N N . ARG A 1 87 ? 18.490 -4.753 -2.051 1.00 72.88 87 ARG A N 1
ATOM 698 C CA . ARG A 1 87 ? 17.981 -6.062 -1.610 1.00 72.88 87 ARG A CA 1
ATOM 699 C C . ARG A 1 87 ? 19.102 -6.973 -1.116 1.00 72.88 87 ARG A C 1
ATOM 701 O O . ARG A 1 87 ? 18.925 -7.602 -0.076 1.00 72.88 87 ARG A O 1
ATOM 708 N N . LEU A 1 88 ? 20.242 -6.996 -1.806 1.00 78.69 88 LEU A N 1
ATOM 709 C CA . LEU A 1 88 ? 21.423 -7.759 -1.397 1.00 78.69 88 LEU A CA 1
ATOM 710 C C . LEU A 1 88 ? 21.966 -7.267 -0.044 1.00 78.69 88 LEU A C 1
ATOM 712 O O . LEU A 1 88 ? 22.057 -8.044 0.902 1.00 78.69 88 LEU A O 1
ATOM 716 N N . LYS A 1 89 ? 22.165 -5.948 0.107 1.00 77.06 89 LYS A N 1
ATOM 717 C CA . LYS A 1 89 ? 22.575 -5.329 1.384 1.00 77.06 89 LYS A CA 1
ATOM 718 C C . LYS A 1 89 ? 21.583 -5.591 2.517 1.00 77.06 89 LYS A C 1
ATOM 720 O O . LYS A 1 89 ? 21.963 -5.673 3.684 1.00 77.06 89 LYS A O 1
ATOM 725 N N . SER A 1 90 ? 20.289 -5.669 2.207 1.00 74.44 90 SER A N 1
ATOM 726 C CA . SER A 1 90 ? 19.274 -6.009 3.203 1.00 74.44 90 SER A CA 1
ATOM 727 C C . SER A 1 90 ? 19.340 -7.477 3.621 1.00 74.44 90 SER A C 1
ATOM 729 O O . SER A 1 90 ? 19.046 -7.751 4.782 1.00 74.44 90 SER A O 1
ATOM 731 N N . LEU A 1 91 ? 19.688 -8.402 2.716 1.00 76.75 91 LEU A N 1
ATOM 732 C CA . LEU A 1 91 ? 19.923 -9.807 3.063 1.00 76.75 91 LEU A CA 1
ATOM 733 C C . LEU A 1 91 ? 21.141 -9.925 3.980 1.00 76.75 91 LEU A C 1
ATOM 735 O O . LEU A 1 91 ? 21.015 -10.515 5.043 1.00 76.75 91 LEU A O 1
ATOM 739 N N . GLU A 1 92 ? 22.255 -9.274 3.647 1.00 79.69 92 GLU A N 1
ATOM 740 C CA . GLU A 1 92 ? 23.482 -9.276 4.464 1.00 79.69 92 GLU A CA 1
ATOM 741 C C . GLU A 1 92 ? 23.222 -8.842 5.907 1.00 79.69 92 GLU A C 1
ATOM 743 O O . GLU A 1 92 ? 23.529 -9.574 6.843 1.00 79.69 92 GLU A O 1
ATOM 748 N N . LYS A 1 93 ? 22.527 -7.714 6.098 1.00 77.75 93 LYS A N 1
ATOM 749 C CA . LYS A 1 93 ? 22.147 -7.220 7.435 1.00 77.75 93 LYS A CA 1
ATOM 750 C C . LYS A 1 93 ? 21.289 -8.189 8.242 1.00 77.75 93 LYS A C 1
ATOM 752 O O . LYS A 1 93 ? 21.160 -8.028 9.451 1.00 77.75 93 LYS A O 1
ATOM 757 N N . CYS A 1 94 ? 20.615 -9.117 7.574 1.00 73.81 94 CYS A N 1
ATOM 758 C CA . CYS A 1 94 ? 19.768 -10.101 8.228 1.00 73.81 94 CYS A CA 1
ATOM 759 C C . CYS A 1 94 ? 20.477 -11.428 8.503 1.00 73.81 94 CYS A C 1
ATOM 761 O O . CYS A 1 94 ? 19.923 -12.245 9.241 1.00 73.81 94 CYS A O 1
ATOM 763 N N . VAL A 1 95 ? 21.636 -11.641 7.879 1.00 72.94 95 VAL A N 1
ATOM 764 C CA . VAL A 1 95 ? 22.467 -12.835 8.027 1.00 72.94 95 VAL A CA 1
ATOM 765 C C . VAL A 1 95 ? 23.632 -12.566 8.987 1.00 72.94 95 VAL A C 1
ATOM 767 O O . VAL A 1 95 ? 24.068 -13.494 9.659 1.00 72.94 95 VAL A O 1
ATOM 770 N N . GLU A 1 96 ? 24.078 -11.311 9.137 1.00 58.31 96 GLU A N 1
ATOM 771 C CA . GLU A 1 96 ? 25.072 -10.952 10.154 1.00 58.31 96 GLU A CA 1
ATOM 772 C C . GLU A 1 96 ? 24.58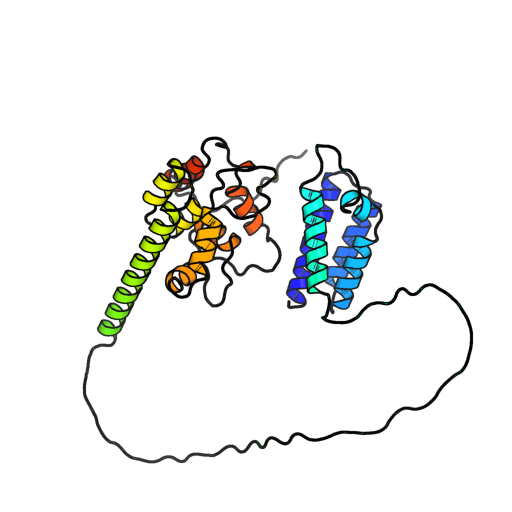1 -11.291 11.575 1.00 58.31 96 GLU A C 1
ATOM 774 O O . GLU A 1 96 ? 23.553 -10.763 12.025 1.00 58.31 96 GLU A O 1
ATOM 779 N N . PRO A 1 97 ? 25.315 -12.127 12.330 1.00 47.91 97 PRO A N 1
ATOM 780 C CA . PRO A 1 97 ? 25.149 -12.174 13.767 1.00 47.91 97 PRO A CA 1
ATOM 781 C C . PRO A 1 97 ? 25.712 -10.876 14.355 1.00 47.91 97 PRO A C 1
ATOM 783 O O . PRO A 1 97 ? 26.745 -10.366 13.919 1.00 47.91 97 PRO A O 1
ATOM 786 N N . ALA A 1 98 ? 25.057 -10.337 15.386 1.00 40.31 98 ALA A N 1
ATOM 787 C CA . ALA A 1 98 ? 25.727 -9.380 16.254 1.00 40.31 98 ALA A CA 1
ATOM 788 C C . ALA A 1 98 ? 27.052 -10.021 16.713 1.00 40.31 98 ALA A C 1
ATOM 790 O O . ALA A 1 98 ? 27.027 -11.115 17.276 1.00 40.31 98 ALA A O 1
ATOM 791 N N . THR A 1 99 ? 28.172 -9.339 16.450 1.00 35.34 99 THR A N 1
ATOM 792 C CA . THR A 1 99 ? 29.579 -9.750 16.657 1.00 35.34 99 THR A CA 1
ATOM 793 C C . THR A 1 99 ? 30.112 -10.869 15.749 1.00 35.34 99 THR A C 1
ATOM 795 O O . THR A 1 99 ? 29.866 -12.044 15.992 1.00 35.34 99 THR A O 1
ATOM 798 N N . LEU A 1 100 ? 30.963 -10.513 14.776 1.00 34.66 100 LEU A N 1
ATOM 799 C CA . LEU A 1 100 ? 32.433 -10.580 14.887 1.00 34.66 100 LEU A CA 1
ATOM 800 C C . LEU A 1 100 ? 33.092 -9.964 13.636 1.00 34.66 100 LEU A C 1
ATOM 802 O O . LEU A 1 100 ? 32.711 -10.270 12.511 1.00 34.66 100 LEU A O 1
ATOM 806 N N . GLU A 1 101 ? 34.089 -9.100 13.847 1.00 38.19 101 GLU A N 1
ATOM 807 C CA . GLU A 1 101 ? 34.990 -8.625 12.794 1.00 38.19 101 GLU A CA 1
ATOM 808 C C . GLU A 1 101 ? 35.722 -9.816 12.161 1.00 38.19 101 GLU A C 1
ATOM 810 O O . GLU A 1 101 ? 36.503 -10.503 12.823 1.00 38.19 101 GLU A O 1
ATOM 815 N N . LEU A 1 102 ? 35.499 -10.053 10.868 1.00 35.25 102 LEU A N 1
ATOM 816 C CA . LEU A 1 102 ? 36.391 -10.885 10.070 1.00 35.25 102 LEU A CA 1
ATOM 817 C C . LEU A 1 102 ? 37.604 -10.039 9.685 1.00 35.25 102 LEU A C 1
ATOM 819 O O . LEU A 1 102 ? 37.564 -9.224 8.766 1.00 35.25 102 LEU A O 1
ATOM 823 N N . VAL A 1 103 ? 38.675 -10.239 10.450 1.00 29.27 103 VAL A N 1
ATOM 824 C CA . VAL A 1 103 ? 40.028 -9.766 10.165 1.00 29.27 103 VAL A CA 1
ATOM 825 C C . VAL A 1 103 ? 40.443 -10.216 8.763 1.00 29.27 103 VAL A C 1
ATOM 827 O O . VAL A 1 103 ? 40.396 -11.402 8.434 1.00 29.27 103 VAL A O 1
ATOM 830 N N . SER A 1 104 ? 40.878 -9.251 7.954 1.00 30.69 104 SER A N 1
ATOM 831 C CA . SER A 1 104 ? 41.565 -9.457 6.682 1.00 30.69 104 SER A CA 1
ATOM 832 C C . SER A 1 104 ? 42.758 -10.397 6.866 1.00 30.69 104 SER A C 1
ATOM 834 O O . SER A 1 104 ? 43.717 -10.054 7.554 1.00 30.69 104 SER A O 1
ATOM 836 N N . ILE A 1 105 ? 42.727 -11.569 6.232 1.00 29.30 105 ILE A N 1
ATOM 837 C CA . ILE A 1 105 ? 43.909 -12.428 6.124 1.00 29.30 105 ILE A CA 1
ATOM 838 C C . ILE A 1 105 ? 44.689 -11.969 4.893 1.00 29.30 105 ILE A C 1
ATOM 840 O O . ILE A 1 105 ? 44.430 -12.398 3.770 1.00 29.30 105 ILE A O 1
ATOM 844 N N . GLU A 1 106 ? 45.638 -11.063 5.121 1.00 28.45 106 GLU A N 1
ATOM 845 C CA . GLU A 1 106 ? 46.802 -10.916 4.252 1.00 28.45 106 GLU A CA 1
ATOM 846 C C . GLU A 1 106 ? 47.790 -12.049 4.549 1.00 28.45 106 GLU A C 1
ATOM 848 O O . GLU A 1 106 ? 48.041 -12.428 5.694 1.00 28.45 106 GLU A O 1
ATOM 853 N N . SER A 1 107 ? 48.329 -12.614 3.479 1.00 31.25 107 SER A N 1
ATOM 854 C CA . SER A 1 107 ? 49.306 -13.692 3.480 1.00 31.25 107 SER A CA 1
ATOM 855 C C . SER A 1 107 ? 50.609 -13.306 4.184 1.00 31.25 107 SER A C 1
ATOM 857 O O . SER A 1 107 ? 51.247 -12.333 3.789 1.00 31.25 107 SER A O 1
ATOM 859 N N . SER A 1 108 ? 51.104 -14.143 5.093 1.00 26.19 108 SER A N 1
ATOM 860 C CA . SER A 1 108 ? 52.523 -14.522 5.091 1.00 26.19 108 SER A CA 1
ATOM 861 C C . SER A 1 108 ? 52.765 -15.794 5.905 1.00 26.19 108 SER A C 1
ATOM 863 O O . SER A 1 108 ? 52.180 -16.030 6.959 1.00 26.19 108 SER A O 1
ATOM 865 N N . SER A 1 109 ? 53.600 -16.640 5.323 1.00 31.05 109 SER A N 1
ATOM 866 C CA . SER A 1 109 ? 54.157 -17.891 5.822 1.00 31.05 109 SER A CA 1
ATOM 867 C C . SER A 1 109 ? 55.027 -17.658 7.065 1.00 31.05 109 SER A C 1
ATOM 869 O O . SER A 1 109 ? 55.772 -16.686 7.078 1.00 31.05 109 SER A O 1
ATOM 871 N N . ASP A 1 110 ? 55.003 -18.538 8.072 1.00 25.84 110 ASP A N 1
ATOM 872 C CA . ASP A 1 110 ? 56.037 -19.570 8.289 1.00 25.84 110 ASP A CA 1
ATOM 873 C C . ASP A 1 110 ? 55.813 -20.367 9.603 1.00 25.84 110 ASP A C 1
ATOM 875 O O . ASP A 1 110 ? 55.198 -19.897 10.557 1.00 25.84 110 ASP A O 1
ATOM 879 N N . SER A 1 111 ? 56.323 -21.599 9.575 1.00 26.89 111 SER A N 1
ATOM 880 C CA . SER A 1 111 ? 56.556 -22.643 10.594 1.00 26.89 111 SER A CA 1
ATOM 881 C C . SER A 1 111 ? 56.651 -22.180 12.075 1.00 26.89 111 SER A C 1
ATOM 883 O O . SER A 1 111 ? 57.237 -21.151 12.374 1.00 26.89 111 SER A O 1
ATOM 885 N N . THR A 1 112 ? 56.238 -22.895 13.134 1.00 26.81 112 THR A N 1
ATOM 886 C CA . THR A 1 112 ? 56.370 -24.328 13.458 1.00 26.81 112 THR A CA 1
ATOM 887 C C . THR A 1 112 ? 55.618 -24.624 14.774 1.00 26.81 112 THR A C 1
ATOM 889 O O . THR A 1 112 ? 55.557 -23.764 15.647 1.00 26.81 112 THR A O 1
ATOM 892 N N . GLN A 1 113 ? 55.245 -25.895 14.961 1.00 28.36 113 GLN A N 1
ATOM 893 C CA . GLN A 1 113 ? 55.214 -26.656 16.228 1.00 28.36 113 GLN A CA 1
ATOM 894 C C . GLN A 1 113 ? 53.836 -27.070 16.801 1.00 28.36 113 GLN A C 1
ATOM 896 O O . GLN A 1 113 ? 52.944 -26.284 17.093 1.00 28.36 113 GLN A O 1
ATOM 901 N N . THR A 1 114 ? 53.726 -28.395 16.908 1.00 29.73 114 THR A N 1
ATOM 902 C CA . THR A 1 114 ? 52.613 -29.308 17.222 1.00 29.73 114 THR A CA 1
ATOM 903 C C . THR A 1 114 ? 52.270 -29.418 18.731 1.00 29.73 114 THR A C 1
ATOM 905 O O . THR A 1 114 ? 52.992 -28.856 19.550 1.00 29.73 114 THR A O 1
ATOM 908 N N . PRO A 1 115 ? 51.175 -30.129 19.110 1.00 38.09 115 PRO A N 1
ATOM 909 C CA . PRO A 1 115 ? 50.304 -29.866 20.272 1.00 38.09 115 PRO A CA 1
ATOM 910 C C . PRO A 1 115 ? 50.682 -30.754 21.494 1.00 38.09 115 PRO A C 1
ATOM 912 O O . PRO A 1 115 ? 51.730 -31.399 21.403 1.00 38.09 115 PRO A O 1
ATOM 915 N N . PRO A 1 116 ? 49.923 -30.855 22.626 1.00 35.09 116 PRO A N 1
ATOM 916 C CA . PRO A 1 116 ? 48.623 -31.568 22.681 1.00 35.09 116 PRO A CA 1
ATOM 917 C C . PRO A 1 116 ? 47.624 -31.126 23.800 1.00 35.09 116 PRO A C 1
ATOM 919 O O . PRO A 1 116 ? 47.896 -30.251 24.614 1.00 35.09 116 PRO A O 1
ATOM 922 N N . VAL A 1 117 ? 46.509 -31.873 23.879 1.00 26.19 117 VAL A N 1
ATOM 923 C CA . VAL A 1 117 ? 45.661 -32.183 25.061 1.00 26.19 117 VAL A CA 1
ATOM 924 C C . VAL A 1 117 ? 44.363 -31.373 25.262 1.00 26.19 117 VAL A C 1
ATOM 926 O O . VAL A 1 117 ? 44.337 -30.270 25.792 1.00 26.19 117 VAL A O 1
ATOM 929 N N . SER A 1 118 ? 43.236 -32.022 24.951 1.00 30.98 118 SER A N 1
ATOM 930 C CA . SER A 1 118 ? 41.975 -31.945 25.725 1.00 30.98 118 SER A CA 1
ATOM 931 C C . SER A 1 118 ? 41.875 -33.209 26.613 1.00 30.98 118 SER A C 1
ATOM 933 O O . SER A 1 118 ? 42.687 -34.111 26.389 1.00 30.98 118 SER A O 1
ATOM 935 N N . PRO A 1 119 ? 40.878 -33.422 27.508 1.00 41.53 119 PRO A N 1
ATOM 936 C CA . PRO A 1 119 ? 39.816 -32.545 28.041 1.00 41.53 119 PRO A CA 1
ATOM 937 C C . PRO A 1 119 ? 39.668 -32.620 29.593 1.00 41.53 119 PRO A C 1
ATOM 939 O O . PRO A 1 119 ? 40.007 -33.632 30.200 1.00 41.53 119 PRO A O 1
ATOM 942 N N . ALA A 1 120 ? 39.063 -31.624 30.262 1.00 25.66 120 ALA A N 1
ATOM 943 C CA . ALA A 1 120 ? 38.557 -31.816 31.635 1.00 25.66 120 ALA A CA 1
ATOM 944 C C . ALA A 1 120 ? 37.439 -30.831 32.037 1.00 25.66 120 ALA A C 1
ATOM 946 O O . ALA A 1 120 ? 37.644 -29.629 32.131 1.00 25.66 120 ALA A O 1
ATOM 947 N N . MET A 1 121 ? 36.263 -31.415 32.284 1.00 28.47 121 MET A N 1
ATOM 948 C CA . MET A 1 121 ? 35.275 -31.131 33.338 1.00 28.47 121 MET A CA 1
ATOM 949 C C . MET A 1 121 ? 35.044 -29.690 33.835 1.00 28.47 121 MET A C 1
ATOM 951 O O . MET A 1 121 ? 35.847 -29.153 34.585 1.00 28.47 121 MET A O 1
ATOM 955 N N . ALA A 1 122 ? 33.815 -29.196 33.637 1.00 29.11 122 ALA A N 1
ATOM 956 C CA . ALA A 1 122 ? 33.022 -28.565 34.702 1.00 29.11 122 ALA A CA 1
ATOM 957 C C . ALA A 1 122 ? 31.530 -28.532 34.312 1.00 29.11 122 ALA A C 1
ATOM 959 O O . ALA A 1 122 ? 31.100 -27.731 33.487 1.00 29.11 122 ALA A O 1
ATOM 960 N N . LYS A 1 123 ? 30.736 -29.426 34.913 1.00 30.31 123 LYS A N 1
ATOM 961 C CA . LYS A 1 123 ? 29.277 -29.294 35.025 1.00 30.31 123 LYS A CA 1
ATOM 962 C C . LYS A 1 123 ? 29.000 -28.602 36.358 1.00 30.31 123 LYS A C 1
ATOM 964 O O . LYS A 1 123 ? 29.381 -29.148 37.389 1.00 30.31 123 LYS A O 1
ATOM 969 N N . THR A 1 124 ? 28.296 -27.474 36.337 1.00 28.94 124 THR A N 1
ATOM 970 C CA . THR A 1 124 ? 27.697 -26.883 37.542 1.00 28.94 124 THR A CA 1
ATOM 971 C C . THR A 1 124 ? 26.203 -26.708 37.324 1.00 28.94 124 THR A C 1
ATOM 973 O O . THR A 1 124 ? 25.741 -26.341 36.247 1.00 28.94 124 THR A O 1
ATOM 976 N N . ALA A 1 125 ? 25.483 -27.079 38.373 1.00 27.45 125 ALA A N 1
ATOM 977 C CA . ALA A 1 125 ? 24.062 -27.317 38.463 1.00 27.45 125 ALA A CA 1
ATOM 978 C C . ALA A 1 125 ? 23.202 -26.050 38.386 1.00 27.45 125 ALA A C 1
ATOM 980 O O . ALA A 1 125 ? 23.565 -25.011 38.931 1.00 27.45 125 ALA A O 1
ATOM 981 N N . LEU A 1 126 ? 21.990 -26.207 37.854 1.00 27.14 126 LEU A N 1
ATOM 982 C CA . LEU A 1 126 ? 20.820 -25.485 38.339 1.00 27.14 126 LEU A CA 1
ATOM 983 C C . LEU A 1 126 ? 19.661 -26.476 38.449 1.00 27.14 126 LEU A C 1
ATOM 985 O O . LEU A 1 126 ? 19.214 -27.080 37.479 1.00 27.14 126 LEU A O 1
ATOM 989 N N . ASN A 1 127 ? 19.282 -26.690 39.701 1.00 26.97 127 ASN A N 1
ATOM 990 C CA . ASN A 1 127 ? 18.272 -27.604 40.193 1.00 26.97 127 ASN A CA 1
ATOM 991 C C . ASN A 1 127 ? 16.939 -26.838 40.177 1.00 26.97 127 ASN A C 1
ATOM 993 O O . ASN A 1 127 ? 16.838 -25.810 40.846 1.00 26.97 127 ASN A O 1
ATOM 997 N N . LEU A 1 128 ? 15.935 -27.301 39.430 1.00 26.53 128 LEU A N 1
ATOM 998 C CA . LEU A 1 128 ? 14.554 -26.865 39.636 1.00 26.53 128 LEU A CA 1
ATOM 999 C C . LEU A 1 128 ? 13.650 -28.097 39.630 1.00 26.53 128 LEU A C 1
ATOM 1001 O O . LEU A 1 128 ? 13.398 -28.729 38.607 1.00 26.53 128 LEU A O 1
ATOM 1005 N N . SER A 1 129 ? 13.244 -28.445 40.842 1.00 29.77 129 SER A N 1
ATOM 1006 C CA . SER A 1 129 ? 12.341 -29.515 41.231 1.00 29.77 129 SER A CA 1
ATOM 1007 C C . SER A 1 129 ? 10.989 -29.429 40.524 1.00 29.77 129 SER A C 1
ATOM 1009 O O . SER A 1 129 ? 10.310 -28.405 40.595 1.00 29.77 129 SER A O 1
ATOM 1011 N N . GLN A 1 130 ? 10.577 -30.544 39.926 1.00 29.84 130 GLN A N 1
ATOM 1012 C CA . GLN A 1 130 ? 9.190 -30.848 39.594 1.00 29.84 130 GLN A CA 1
ATOM 1013 C C . GLN A 1 130 ? 8.628 -31.777 40.676 1.00 29.84 130 GLN A C 1
ATOM 1015 O O . GLN A 1 130 ? 9.200 -32.835 40.935 1.00 29.84 130 GLN A O 1
ATOM 1020 N N . THR A 1 131 ? 7.486 -31.412 41.253 1.00 27.02 131 THR A N 1
ATOM 1021 C CA . THR A 1 131 ? 6.607 -32.341 41.973 1.00 27.02 131 THR A CA 1
ATOM 1022 C C . THR A 1 131 ? 5.170 -32.064 41.528 1.00 27.02 131 THR A C 1
ATOM 1024 O O . THR A 1 131 ? 4.751 -30.906 41.583 1.00 27.02 131 THR A O 1
ATOM 1027 N N . PRO A 1 132 ? 4.405 -33.072 41.074 1.00 28.36 132 PRO A N 1
ATOM 1028 C CA . PRO A 1 132 ? 2.988 -32.920 40.778 1.00 28.36 132 PRO A CA 1
ATOM 1029 C C . PRO A 1 132 ? 2.176 -33.161 42.056 1.00 28.36 132 PRO A C 1
ATOM 1031 O O . PRO A 1 132 ? 2.325 -34.196 42.706 1.00 28.36 132 PRO A O 1
ATOM 1034 N N . ALA A 1 133 ? 1.320 -32.210 42.427 1.00 27.66 133 ALA A N 1
ATOM 1035 C CA . ALA A 1 133 ? 0.348 -32.402 43.496 1.00 27.66 133 ALA A CA 1
ATOM 1036 C C . ALA A 1 133 ? -0.979 -32.888 42.901 1.00 27.66 133 ALA A C 1
ATOM 1038 O O . ALA A 1 133 ? -1.623 -32.193 42.116 1.00 27.66 133 ALA A O 1
ATOM 1039 N N . VAL A 1 134 ? -1.336 -34.106 43.293 1.00 30.39 134 VAL A N 1
ATOM 1040 C CA . VAL A 1 134 ? -2.675 -34.695 43.245 1.00 30.39 134 VAL A CA 1
ATOM 1041 C C . VAL A 1 134 ? -3.621 -33.818 44.075 1.00 30.39 134 VAL A C 1
ATOM 1043 O O . VAL A 1 134 ? -3.260 -33.424 45.183 1.00 30.39 134 VAL A O 1
ATOM 1046 N N . LEU A 1 135 ? -4.815 -33.518 43.561 1.00 29.41 135 LEU A N 1
ATOM 1047 C CA . LEU A 1 135 ? -5.907 -32.956 44.356 1.00 29.41 135 LEU A CA 1
ATOM 1048 C C . LEU A 1 135 ? -7.146 -33.839 44.205 1.00 29.41 135 LEU A C 1
ATOM 1050 O O . LEU A 1 135 ? -7.641 -34.047 43.098 1.00 29.41 135 LEU A O 1
ATOM 1054 N N . ASP A 1 136 ? -7.569 -34.357 45.355 1.00 28.62 136 ASP A N 1
ATOM 1055 C CA . ASP A 1 136 ? -8.747 -35.181 45.595 1.00 28.62 136 ASP A CA 1
ATOM 1056 C C . ASP A 1 136 ? -10.063 -34.409 45.417 1.00 28.62 136 ASP A C 1
ATOM 1058 O O . ASP A 1 136 ? -10.169 -33.208 45.677 1.00 28.62 136 ASP A O 1
ATOM 1062 N N . GLU A 1 137 ? -11.089 -35.166 45.031 1.00 34.25 137 GLU A N 1
ATOM 1063 C CA . GLU A 1 137 ? -12.504 -34.816 45.117 1.00 34.25 137 GLU A CA 1
ATOM 1064 C C . GLU A 1 137 ? -12.959 -34.652 46.580 1.00 34.25 137 GLU A C 1
ATOM 1066 O O . GLU A 1 137 ? -12.746 -35.552 47.395 1.00 34.25 137 GLU A O 1
ATOM 1071 N N . LYS A 1 138 ? -13.679 -33.564 46.894 1.00 31.44 138 LYS A N 1
ATOM 1072 C CA . LYS A 1 138 ? -15.086 -33.587 47.364 1.00 31.44 138 LYS A CA 1
ATOM 1073 C C . LYS A 1 138 ? -15.567 -32.240 47.917 1.00 31.44 138 LYS A C 1
ATOM 1075 O O . LYS A 1 138 ? -14.889 -31.598 48.708 1.00 31.44 138 LYS A O 1
ATOM 1080 N N . ASP A 1 139 ? -16.800 -31.930 47.512 1.00 30.14 139 ASP A N 1
ATOM 1081 C CA . ASP A 1 139 ? -17.870 -31.200 48.204 1.00 30.14 139 ASP A CA 1
ATOM 1082 C C . ASP A 1 139 ? -17.589 -29.805 48.789 1.00 30.14 139 ASP A C 1
ATOM 1084 O O . ASP A 1 139 ? -16.948 -29.656 49.819 1.00 30.14 139 ASP A O 1
ATOM 1088 N N . PHE A 1 140 ? -18.235 -28.782 48.216 1.00 31.94 140 PHE A N 1
ATOM 1089 C CA . PHE A 1 140 ? -19.356 -28.114 48.892 1.00 31.94 140 PHE A CA 1
ATOM 1090 C C . PHE A 1 140 ? -20.145 -27.239 47.907 1.00 31.94 140 PHE A C 1
ATOM 1092 O O . PHE A 1 140 ? -19.658 -26.246 47.367 1.00 31.94 140 PHE A O 1
ATOM 1099 N N . SER A 1 141 ? -21.402 -27.620 47.705 1.00 33.69 141 SER A N 1
ATOM 1100 C CA . SER A 1 141 ? -22.452 -26.823 47.082 1.00 33.69 141 SER A CA 1
ATOM 1101 C C . SER A 1 141 ? -22.729 -25.561 47.898 1.00 33.69 141 SER A C 1
ATOM 1103 O O . SER A 1 141 ? -23.109 -25.680 49.060 1.00 33.69 141 SER A O 1
ATOM 1105 N N . ILE A 1 142 ? -22.665 -24.379 47.279 1.00 34.12 142 ILE A N 1
ATOM 1106 C CA . ILE A 1 14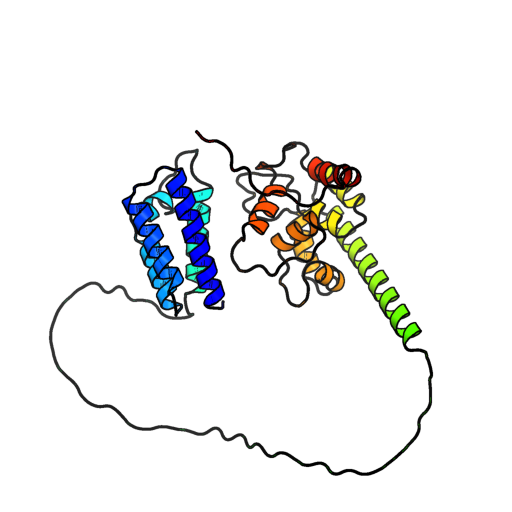2 ? -23.478 -23.219 47.672 1.00 34.12 142 ILE A CA 1
ATOM 1107 C C . ILE A 1 142 ? -23.976 -22.533 46.396 1.00 34.12 142 ILE A C 1
ATOM 1109 O O . ILE A 1 142 ? -23.194 -22.084 45.559 1.00 34.12 142 ILE A O 1
ATOM 1113 N N . LEU A 1 143 ? -25.305 -22.503 46.259 1.00 34.22 143 LEU A N 1
ATOM 1114 C CA . LEU A 1 143 ? -26.054 -21.688 45.309 1.00 34.22 143 LEU A CA 1
ATOM 1115 C C . LEU A 1 143 ? -25.582 -20.228 45.348 1.00 34.22 143 LEU A C 1
ATOM 1117 O O . LEU A 1 143 ? -25.507 -19.646 46.423 1.00 34.22 143 LEU A O 1
ATOM 1121 N N . ASN A 1 144 ? -25.458 -19.603 44.179 1.00 35.53 144 ASN A N 1
ATOM 1122 C CA . ASN A 1 144 ? -26.148 -18.336 43.952 1.00 35.53 144 ASN A CA 1
ATOM 1123 C C . ASN A 1 144 ? -26.646 -18.286 42.508 1.00 35.53 144 ASN A C 1
ATOM 1125 O O . ASN A 1 144 ? -25.890 -18.371 41.542 1.00 35.53 144 ASN A O 1
ATOM 1129 N N . GLN A 1 145 ? -27.967 -18.223 42.419 1.00 42.38 145 GLN A N 1
ATOM 1130 C CA . GLN A 1 145 ? -28.782 -18.127 41.230 1.00 42.38 145 GLN A CA 1
ATOM 1131 C C . GLN A 1 145 ? -29.241 -16.671 41.151 1.00 42.38 145 GLN A C 1
ATOM 1133 O O . GLN A 1 145 ? -30.189 -16.310 41.823 1.00 42.38 145 GLN A O 1
ATOM 1138 N N . GLU A 1 146 ? -28.529 -15.865 40.372 1.00 40.91 146 GLU A N 1
ATOM 1139 C CA . GLU A 1 146 ? -28.851 -14.509 39.895 1.00 40.91 146 GLU A CA 1
ATOM 1140 C C . GLU A 1 146 ? -27.803 -14.303 38.779 1.00 40.91 146 GLU A C 1
ATOM 1142 O O . GLU A 1 146 ? -26.608 -14.393 39.029 1.00 40.91 146 GLU A O 1
ATOM 1147 N N . ASP A 1 147 ? -28.083 -14.195 37.487 1.00 36.75 147 ASP A N 1
ATOM 1148 C CA . ASP A 1 147 ? -29.168 -13.520 36.806 1.00 36.75 147 ASP A CA 1
ATOM 1149 C C . ASP A 1 147 ? -29.209 -14.086 35.370 1.00 36.75 147 ASP A C 1
ATOM 1151 O O . ASP A 1 147 ? -28.188 -14.134 34.669 1.00 36.75 147 ASP A O 1
ATOM 1155 N N . LEU A 1 148 ? -30.367 -14.591 34.946 1.00 41.59 148 LEU A N 1
ATOM 1156 C CA . LEU A 1 148 ? -30.563 -15.282 33.670 1.00 41.59 148 LEU A CA 1
ATOM 1157 C C . LEU A 1 148 ? -30.719 -14.256 32.530 1.00 41.59 148 LEU A C 1
ATOM 1159 O O . LEU A 1 148 ? -31.738 -14.212 31.849 1.00 41.59 148 LEU A O 1
ATOM 1163 N N . ALA A 1 149 ? -29.703 -13.420 32.307 1.00 41.59 149 ALA A N 1
ATOM 1164 C CA . ALA A 1 149 ? -29.593 -12.639 31.081 1.00 41.59 149 ALA A CA 1
ATOM 1165 C C . ALA A 1 149 ? -29.059 -13.555 29.973 1.00 41.59 149 ALA A C 1
ATOM 1167 O O . ALA A 1 149 ? -27.888 -13.943 29.967 1.00 41.59 149 ALA A O 1
ATOM 1168 N N . THR A 1 150 ? -29.944 -13.917 29.047 1.00 41.69 150 THR A N 1
ATOM 1169 C CA . THR A 1 150 ? -29.676 -14.713 27.844 1.00 41.69 150 THR A CA 1
ATOM 1170 C C . THR A 1 150 ? -28.312 -14.375 27.210 1.00 41.69 150 THR A C 1
ATOM 1172 O O . THR A 1 150 ? -28.075 -13.201 26.904 1.00 41.69 150 THR A O 1
ATOM 1175 N N . PRO A 1 151 ? -27.436 -15.363 26.917 1.00 53.03 151 PRO A N 1
ATOM 1176 C CA . PRO A 1 151 ? -26.127 -15.138 26.282 1.00 53.03 151 PRO A CA 1
ATOM 1177 C C . PRO A 1 151 ? -26.197 -14.314 24.983 1.00 53.03 151 PRO A C 1
ATOM 1179 O O . PRO A 1 151 ? -25.261 -13.592 24.645 1.00 53.03 151 PRO A O 1
ATOM 1182 N N . ASN A 1 152 ? -27.340 -14.366 24.291 1.00 52.66 152 ASN A N 1
ATOM 1183 C CA . ASN A 1 152 ? -27.597 -13.642 23.047 1.00 52.66 152 ASN A CA 1
ATOM 1184 C C . ASN A 1 152 ? -27.705 -12.113 23.201 1.00 52.66 152 ASN A C 1
ATOM 1186 O O . ASN A 1 152 ? -27.314 -11.393 22.287 1.00 52.66 152 ASN A O 1
ATOM 1190 N N . GLN A 1 153 ? -28.195 -11.588 24.331 1.00 54.03 153 GLN A N 1
ATOM 1191 C CA . GLN A 1 153 ? -28.357 -10.134 24.504 1.00 54.03 153 GLN A CA 1
ATOM 1192 C C . GLN A 1 153 ? -27.018 -9.449 24.807 1.00 54.03 153 GLN A C 1
ATOM 1194 O O . GLN A 1 153 ? -26.669 -8.475 24.141 1.00 54.03 153 GLN A O 1
ATOM 1199 N N . LYS A 1 154 ? -26.204 -10.026 25.707 1.00 57.78 154 LYS A N 1
ATOM 1200 C CA . LYS A 1 154 ? -24.851 -9.525 26.023 1.00 57.78 154 LYS A CA 1
ATOM 1201 C C . LYS A 1 154 ? -23.899 -9.570 24.821 1.00 57.78 154 LYS A C 1
ATOM 1203 O O . LYS A 1 154 ? -23.082 -8.665 24.672 1.00 57.78 154 LYS A O 1
ATOM 1208 N N . ALA A 1 155 ? -24.009 -10.587 23.962 1.00 62.41 155 ALA A N 1
ATOM 1209 C CA . ALA A 1 155 ? -23.212 -10.682 22.739 1.00 62.41 155 ALA A CA 1
ATOM 1210 C C . ALA A 1 155 ? -23.607 -9.615 21.700 1.00 62.41 155 ALA A C 1
ATOM 1212 O O . ALA A 1 155 ? -22.725 -8.986 21.117 1.00 62.41 155 ALA A O 1
ATOM 1213 N N . SER A 1 156 ? -24.910 -9.354 21.517 1.00 69.81 156 SER A N 1
ATOM 1214 C CA . SER A 1 156 ? -25.378 -8.313 20.586 1.00 69.81 156 SER A CA 1
ATOM 1215 C C . SER A 1 156 ? -24.994 -6.901 21.045 1.00 69.81 156 SER A C 1
ATOM 1217 O O . SER A 1 156 ? -24.500 -6.105 20.254 1.00 69.81 156 SER A O 1
ATOM 1219 N N . GLU A 1 157 ? -25.085 -6.612 22.347 1.00 75.12 157 GLU A N 1
ATOM 1220 C CA . GLU A 1 157 ? -24.690 -5.308 22.887 1.00 75.12 157 GLU A CA 1
ATOM 1221 C C . GLU A 1 157 ? -23.177 -5.063 22.820 1.00 75.12 157 GLU A C 1
ATOM 1223 O O . GLU A 1 157 ? -22.737 -3.916 22.706 1.00 75.12 157 GLU A O 1
ATOM 1228 N N . ALA A 1 158 ? -22.366 -6.119 22.935 1.00 76.94 158 ALA A N 1
ATOM 1229 C CA . ALA A 1 158 ? -20.916 -6.027 22.801 1.00 76.94 158 ALA A CA 1
ATOM 1230 C C . ALA A 1 158 ? -20.502 -5.739 21.349 1.00 76.94 158 ALA A C 1
ATOM 1232 O O . ALA A 1 158 ? -19.668 -4.859 21.127 1.00 76.94 158 ALA A O 1
ATOM 1233 N N . LEU A 1 159 ? -21.137 -6.408 20.379 1.00 78.62 159 LEU A N 1
ATOM 1234 C CA . LEU A 1 159 ? -20.942 -6.156 18.947 1.00 78.62 159 LEU A CA 1
ATOM 1235 C C . LEU A 1 159 ? -21.334 -4.723 18.567 1.00 78.62 159 LEU A C 1
ATOM 1237 O O . LEU A 1 159 ? -20.533 -4.011 17.961 1.00 78.62 159 LEU A O 1
ATOM 1241 N N . ASP A 1 160 ? -22.494 -4.251 19.024 1.00 87.25 160 ASP A N 1
ATOM 1242 C CA . ASP A 1 160 ? -22.959 -2.882 18.768 1.00 87.25 160 ASP A CA 1
ATOM 1243 C C . ASP A 1 160 ? -22.009 -1.817 19.339 1.00 87.25 160 ASP A C 1
ATOM 1245 O O . ASP A 1 160 ? -21.814 -0.745 18.755 1.00 87.25 160 ASP A O 1
ATOM 1249 N N . LYS A 1 161 ? -21.421 -2.076 20.514 1.00 89.31 161 LYS A N 1
ATOM 1250 C CA . LYS A 1 161 ? -20.437 -1.176 21.140 1.00 89.31 161 LYS A CA 1
ATOM 1251 C C . LYS A 1 161 ? -19.126 -1.154 20.357 1.00 89.31 161 LYS A C 1
ATOM 1253 O O . LYS A 1 161 ? -18.556 -0.074 20.180 1.00 89.31 161 LYS A O 1
ATOM 1258 N N . GLU A 1 162 ? -18.660 -2.308 19.887 1.00 90.38 162 GLU A N 1
ATOM 1259 C CA . GLU A 1 162 ? -17.449 -2.407 19.072 1.00 90.38 162 GLU A CA 1
ATOM 1260 C C . GLU A 1 162 ? -17.621 -1.697 17.725 1.00 90.38 162 GLU A C 1
ATOM 1262 O O . GLU A 1 162 ? -16.770 -0.890 17.347 1.00 90.38 162 GLU A O 1
ATOM 1267 N N . GLU A 1 163 ? -18.742 -1.915 17.035 1.00 90.62 163 GLU A N 1
ATOM 1268 C CA . GLU A 1 163 ? -19.029 -1.287 15.743 1.00 90.62 163 GLU A CA 1
ATOM 1269 C C . GLU A 1 163 ? -19.114 0.241 15.863 1.00 90.62 163 GLU A C 1
ATOM 1271 O O . GLU A 1 163 ? -18.477 0.973 15.099 1.00 90.62 163 GLU A O 1
ATOM 1276 N N . LYS A 1 164 ? -19.795 0.753 16.898 1.00 93.25 164 LYS A N 1
ATOM 1277 C CA . LYS A 1 164 ? -19.821 2.195 17.202 1.00 93.25 164 LYS A CA 1
ATOM 1278 C C . LYS A 1 164 ? -18.422 2.754 17.460 1.00 93.25 164 LYS A C 1
ATOM 1280 O O . LYS A 1 164 ? -18.112 3.873 17.040 1.00 93.25 164 LYS A O 1
ATOM 1285 N N . LEU A 1 165 ? -17.563 1.995 18.141 1.00 93.62 165 LEU A N 1
ATOM 1286 C CA . LEU A 1 165 ? -16.190 2.409 18.409 1.00 93.62 165 LEU A CA 1
ATOM 1287 C C . LEU A 1 165 ? -15.334 2.401 17.135 1.00 93.62 165 LEU A C 1
ATOM 1289 O O . LEU A 1 165 ? -14.607 3.371 16.904 1.00 93.62 165 LEU A O 1
ATOM 1293 N N . LYS A 1 166 ? -15.463 1.383 16.275 1.00 93.81 166 LYS A N 1
ATOM 1294 C CA . LYS A 1 166 ? -14.825 1.346 14.948 1.00 93.81 166 LYS A CA 1
ATOM 1295 C C . LYS A 1 166 ? -15.262 2.530 14.093 1.00 93.81 166 LYS A C 1
ATOM 1297 O O . LYS A 1 166 ? -14.412 3.220 13.530 1.00 93.81 166 LYS A O 1
ATOM 1302 N N . GLN A 1 167 ? -16.555 2.847 14.076 1.00 94.44 167 GLN A N 1
ATOM 1303 C CA . GLN A 1 167 ? -17.078 3.998 13.343 1.00 94.44 167 GLN A CA 1
ATOM 1304 C C . GLN A 1 167 ? -16.496 5.319 13.863 1.00 94.44 167 GLN A C 1
ATOM 1306 O O . GLN A 1 167 ? -16.099 6.187 13.082 1.00 94.44 167 GLN A O 1
ATOM 1311 N N . LYS A 1 168 ? -16.369 5.470 15.187 1.00 95.38 168 LYS A N 1
ATOM 1312 C CA . LYS A 1 168 ? -15.727 6.641 15.800 1.00 95.38 168 LYS A CA 1
ATOM 1313 C C . LYS A 1 168 ? -14.248 6.749 15.415 1.00 95.38 168 LYS A C 1
ATOM 1315 O O . LYS A 1 168 ? -13.791 7.837 15.062 1.00 95.38 168 LYS A O 1
ATOM 1320 N N . GLN A 1 169 ? -13.512 5.638 15.452 1.00 95.69 169 GLN A N 1
ATOM 1321 C CA . GLN A 1 169 ? -12.117 5.581 15.005 1.00 95.69 169 GLN A CA 1
ATOM 1322 C C . GLN A 1 169 ? -11.996 5.962 13.524 1.00 95.69 169 GLN A C 1
ATOM 1324 O O . GLN A 1 169 ? -11.110 6.736 13.160 1.00 95.69 169 GLN A O 1
ATOM 1329 N N . PHE A 1 170 ? -12.914 5.483 12.682 1.00 96.56 170 PHE A N 1
ATOM 1330 C CA . PHE A 1 170 ? -12.901 5.733 11.242 1.00 96.56 170 PHE A CA 1
ATOM 1331 C C . PHE A 1 170 ? -13.079 7.221 10.955 1.00 96.56 170 PHE A C 1
ATOM 1333 O O . PHE A 1 170 ? -12.282 7.817 10.227 1.00 96.56 170 PHE A O 1
ATOM 1340 N N . LEU A 1 171 ? -14.072 7.845 11.593 1.00 96.38 171 LEU A N 1
ATOM 1341 C CA . LEU A 1 171 ? -14.324 9.278 11.471 1.00 96.38 171 LEU A CA 1
ATOM 1342 C C . LEU A 1 171 ? -13.130 10.113 11.951 1.00 96.38 171 LEU A C 1
ATOM 1344 O O . LEU A 1 171 ? -12.756 11.074 11.278 1.00 96.38 171 LEU A O 1
ATOM 1348 N N . ALA A 1 172 ? -12.494 9.728 13.060 1.00 96.12 172 ALA A N 1
ATOM 1349 C CA . ALA A 1 172 ? -11.319 10.422 13.582 1.00 96.12 172 ALA A CA 1
ATOM 1350 C C . ALA A 1 172 ? -10.119 10.348 12.620 1.00 96.12 172 ALA A C 1
ATOM 1352 O O . ALA A 1 172 ? -9.503 11.375 12.324 1.00 96.12 172 ALA A O 1
ATOM 1353 N N . ILE A 1 173 ? -9.818 9.166 12.065 1.00 96.31 173 ILE A N 1
ATOM 1354 C CA . ILE A 1 173 ? -8.751 9.012 11.061 1.00 96.31 173 ILE A CA 1
ATOM 1355 C C . ILE A 1 173 ? -9.086 9.820 9.806 1.00 96.31 173 ILE A C 1
ATOM 1357 O O . ILE A 1 173 ? -8.234 10.557 9.309 1.00 96.31 173 ILE A O 1
ATOM 1361 N N . LYS A 1 174 ? -10.322 9.725 9.304 1.00 96.19 174 LYS A N 1
ATOM 1362 C CA . LYS A 1 174 ? -10.782 10.475 8.130 1.00 96.19 174 LYS A CA 1
ATOM 1363 C C . LYS A 1 174 ? -10.571 11.980 8.318 1.00 96.19 174 LYS A C 1
ATOM 1365 O O . LYS A 1 174 ? -9.985 12.627 7.452 1.00 96.19 174 LYS A O 1
ATOM 1370 N N . GLN A 1 175 ? -10.964 12.528 9.468 1.00 94.75 175 GLN A N 1
ATOM 1371 C CA . GLN A 1 175 ? -10.748 13.938 9.805 1.00 94.75 175 GLN A CA 1
ATOM 1372 C C . GLN A 1 175 ? -9.258 14.303 9.878 1.00 94.75 175 GLN A C 1
ATOM 1374 O O . GLN A 1 175 ? -8.850 15.308 9.295 1.00 94.75 175 GLN A O 1
ATOM 1379 N N . ALA A 1 176 ? -8.431 13.475 10.521 1.00 94.69 176 ALA A N 1
ATOM 1380 C CA . ALA A 1 176 ? -6.990 13.708 10.611 1.00 94.69 176 ALA A CA 1
ATOM 1381 C C . ALA A 1 176 ? -6.312 13.709 9.229 1.00 94.69 176 ALA A C 1
ATOM 1383 O O . ALA A 1 176 ? -5.470 14.560 8.944 1.00 94.69 176 ALA A O 1
ATOM 1384 N N . LEU A 1 177 ? -6.708 12.794 8.338 1.00 93.38 177 LEU A N 1
ATOM 1385 C CA . LEU A 1 177 ? -6.184 12.736 6.974 1.00 93.38 177 LEU A CA 1
ATOM 1386 C C . LEU A 1 177 ? -6.581 13.963 6.150 1.00 93.38 177 LEU A C 1
ATOM 1388 O O . LEU A 1 177 ? -5.755 14.473 5.392 1.00 93.38 177 LEU A O 1
ATOM 1392 N N . LYS A 1 178 ? -7.803 14.476 6.316 1.00 90.94 178 LYS A N 1
ATOM 1393 C CA . LYS A 1 178 ? -8.238 15.720 5.662 1.00 90.94 178 LYS A CA 1
ATOM 1394 C C . LYS A 1 178 ? -7.457 16.941 6.133 1.00 90.94 178 LYS A C 1
ATOM 1396 O O . LYS A 1 178 ? -7.100 17.782 5.312 1.00 90.94 178 LYS A O 1
ATOM 1401 N N . ALA A 1 179 ? -7.202 17.022 7.438 1.00 89.00 179 ALA A N 1
ATOM 1402 C CA . ALA A 1 179 ? -6.458 18.116 8.055 1.00 89.00 179 ALA A CA 1
ATOM 1403 C C . ALA A 1 179 ? -4.962 18.113 7.687 1.00 89.00 179 ALA A C 1
ATOM 1405 O O . ALA A 1 179 ? -4.244 19.054 8.014 1.00 89.00 179 ALA A O 1
ATOM 1406 N N . SER A 1 180 ? -4.473 17.069 7.009 1.00 85.81 180 SER A N 1
ATOM 1407 C CA . SER A 1 180 ? -3.104 17.036 6.498 1.00 85.81 180 SER A CA 1
ATOM 1408 C C . SER A 1 180 ? -2.894 18.018 5.337 1.00 85.81 180 SER A C 1
ATOM 1410 O O . SER A 1 180 ? -3.825 18.340 4.596 1.00 85.81 180 SER A O 1
ATOM 1412 N N . ASN A 1 181 ? -1.645 18.452 5.135 1.00 79.19 181 ASN A N 1
ATOM 1413 C CA . ASN A 1 181 ? -1.230 19.307 4.015 1.00 79.19 181 ASN A CA 1
ATOM 1414 C C . ASN A 1 181 ? -1.294 18.545 2.669 1.00 79.19 181 ASN A C 1
ATOM 1416 O O . ASN A 1 181 ? -0.268 18.184 2.089 1.00 79.19 181 ASN A O 1
ATOM 1420 N N . THR A 1 182 ? -2.505 18.260 2.183 1.00 82.88 182 THR A N 1
ATOM 1421 C CA . THR A 1 182 ? -2.799 17.551 0.924 1.00 82.88 182 THR A CA 1
ATOM 1422 C C . THR A 1 182 ? -3.572 18.444 -0.068 1.00 82.88 182 THR A C 1
ATOM 1424 O O . THR A 1 182 ? -3.841 19.601 0.234 1.00 82.88 182 THR A O 1
ATOM 1427 N N . SER A 1 183 ? -3.868 17.987 -1.299 1.00 86.75 183 SER A N 1
ATOM 1428 C CA . SER A 1 183 ? -4.670 18.801 -2.250 1.00 86.75 183 SER A CA 1
ATOM 1429 C C . SER A 1 183 ? -6.113 18.922 -1.811 1.00 86.75 183 SER A C 1
ATOM 1431 O O . SER A 1 183 ? -6.654 17.966 -1.267 1.00 86.75 183 SER A O 1
ATOM 1433 N N . ALA A 1 184 ? -6.767 19.999 -2.255 1.00 88.94 184 ALA A N 1
ATOM 1434 C CA . ALA A 1 184 ? -8.223 20.111 -2.289 1.00 88.94 184 ALA A CA 1
ATOM 1435 C C . ALA A 1 184 ? -8.894 18.886 -2.946 1.00 88.94 184 ALA A C 1
ATOM 1437 O O . ALA A 1 184 ? -9.789 18.290 -2.360 1.00 88.94 184 ALA A O 1
ATOM 1438 N N . GLU A 1 185 ? -8.405 18.430 -4.105 1.00 89.06 185 GLU A N 1
ATOM 1439 C CA . GLU A 1 185 ? -8.913 17.217 -4.777 1.00 89.06 185 GLU A CA 1
ATOM 1440 C C . GLU A 1 185 ? -8.839 15.981 -3.871 1.00 89.06 185 GLU A C 1
ATOM 1442 O O . GLU A 1 185 ? -9.791 15.215 -3.751 1.00 89.06 185 GLU A O 1
ATOM 1447 N N . LYS A 1 186 ? -7.701 15.783 -3.194 1.00 91.00 186 LYS A N 1
ATOM 1448 C CA . LYS A 1 186 ? -7.501 14.629 -2.318 1.00 91.00 186 LYS A CA 1
ATOM 1449 C C . LYS A 1 186 ? -8.306 14.758 -1.025 1.00 91.00 186 LYS A C 1
ATOM 1451 O O . LYS A 1 186 ? -8.793 13.745 -0.537 1.00 91.00 186 LYS A O 1
ATOM 1456 N N . GLN A 1 187 ? -8.484 15.970 -0.498 1.00 92.00 187 GLN A N 1
ATOM 1457 C CA . GLN A 1 187 ? -9.399 16.249 0.613 1.00 92.00 187 GLN A CA 1
ATOM 1458 C C . GLN A 1 187 ? -10.838 15.898 0.238 1.00 92.00 187 GLN A C 1
ATOM 1460 O O . GLN A 1 187 ? -11.494 15.211 1.011 1.00 92.00 187 GLN A O 1
ATOM 1465 N N . HIS A 1 188 ? -11.289 16.280 -0.959 1.00 92.06 188 HIS A N 1
ATOM 1466 C CA . HIS A 1 188 ? -12.622 15.952 -1.459 1.00 92.06 188 HIS A CA 1
ATOM 1467 C C . HIS A 1 188 ? -12.835 14.435 -1.584 1.00 92.06 188 HIS A C 1
ATOM 1469 O O . HIS A 1 188 ? -13.840 13.906 -1.112 1.00 92.06 188 HIS A O 1
ATOM 1475 N N . VAL A 1 189 ? -11.866 13.698 -2.142 1.00 93.75 189 VAL A N 1
ATOM 1476 C CA . VAL A 1 189 ? -11.950 12.227 -2.187 1.00 93.75 189 VAL A CA 1
ATOM 1477 C C . VAL A 1 189 ? -11.970 11.628 -0.782 1.00 93.75 189 VAL A C 1
ATOM 1479 O O . VAL A 1 189 ? -12.810 10.775 -0.494 1.00 93.75 189 VAL A O 1
ATOM 1482 N N . LEU A 1 190 ? -11.087 12.084 0.113 1.00 94.50 190 LEU A N 1
ATOM 1483 C CA . LEU A 1 190 ? -11.080 11.631 1.506 1.00 94.50 190 LEU A CA 1
ATOM 1484 C C . LEU A 1 190 ? -12.426 11.898 2.181 1.00 94.50 190 LEU A C 1
ATOM 1486 O O . LEU A 1 190 ? -12.885 11.050 2.936 1.00 94.50 190 LEU A O 1
ATOM 1490 N N . ASP A 1 191 ? -13.081 13.018 1.875 1.00 93.31 191 ASP A N 1
ATOM 1491 C CA . ASP A 1 191 ? -14.420 13.354 2.356 1.00 93.31 191 ASP A CA 1
ATOM 1492 C C . ASP A 1 191 ? -15.508 12.409 1.857 1.00 93.31 191 ASP A C 1
ATOM 1494 O O . ASP A 1 191 ? -16.406 12.047 2.617 1.00 93.31 191 ASP A O 1
ATOM 1498 N N . SER A 1 192 ? -15.400 11.955 0.613 1.00 92.81 192 SER A N 1
ATOM 1499 C CA . SER A 1 192 ? -16.357 11.018 0.021 1.00 92.81 192 SER A CA 1
ATOM 1500 C C . SER A 1 192 ? -16.216 9.574 0.523 1.00 92.81 192 SER A C 1
ATOM 1502 O O . SER A 1 192 ? -17.126 8.776 0.330 1.00 92.81 192 SER A O 1
ATOM 1504 N N . CYS A 1 193 ? -15.111 9.224 1.195 1.00 95.50 193 CYS A N 1
ATOM 1505 C CA . CYS A 1 193 ? -14.871 7.856 1.663 1.00 95.50 193 CYS A CA 1
ATOM 1506 C C . CYS A 1 193 ? -15.893 7.440 2.737 1.00 95.50 193 CYS A C 1
ATOM 1508 O O . CYS A 1 193 ? -15.985 8.077 3.794 1.00 95.50 193 CYS A O 1
ATOM 1510 N N . THR A 1 194 ? -16.614 6.347 2.497 1.00 94.19 194 THR A N 1
ATOM 1511 C CA . THR A 1 194 ? -17.569 5.731 3.433 1.00 94.19 194 THR A CA 1
ATOM 1512 C C . THR A 1 194 ? -17.034 4.448 4.058 1.00 94.19 194 THR A C 1
ATOM 1514 O O . THR A 1 194 ? -17.481 4.079 5.139 1.00 94.19 194 THR A O 1
ATOM 1517 N N . THR A 1 195 ? -16.050 3.798 3.428 1.00 95.19 195 THR A N 1
ATOM 1518 C CA . THR A 1 195 ? -15.450 2.547 3.916 1.00 95.19 195 THR A CA 1
ATOM 1519 C C . THR A 1 195 ? -13.965 2.699 4.240 1.00 95.19 195 THR A C 1
ATOM 1521 O O . THR A 1 195 ? -13.270 3.573 3.707 1.00 95.19 195 THR A O 1
ATOM 1524 N N . LEU A 1 196 ? -13.444 1.809 5.094 1.00 95.88 196 LEU A N 1
ATOM 1525 C CA . LEU A 1 196 ? -12.013 1.747 5.405 1.00 95.88 196 LEU A CA 1
ATOM 1526 C C . LEU A 1 196 ? -11.175 1.460 4.151 1.00 95.88 196 LEU A C 1
ATOM 1528 O O . LEU A 1 196 ? -10.114 2.055 3.977 1.00 95.88 196 LEU A O 1
ATOM 1532 N N . GLN A 1 197 ? -11.677 0.616 3.242 1.00 96.88 197 GLN A N 1
ATOM 1533 C CA . GLN A 1 197 ? -11.016 0.304 1.973 1.00 96.88 197 GLN A CA 1
ATOM 1534 C C . GLN A 1 197 ? -10.803 1.571 1.141 1.00 96.88 197 GLN A C 1
ATOM 1536 O O . GLN A 1 197 ? -9.682 1.855 0.715 1.00 96.88 197 GLN A O 1
ATOM 1541 N N . GLN A 1 198 ? -11.862 2.362 0.948 1.00 96.88 198 GLN A N 1
ATOM 1542 C CA . GLN A 1 198 ? -11.788 3.622 0.211 1.00 96.88 198 GLN A CA 1
ATOM 1543 C C . GLN A 1 198 ? -10.793 4.585 0.862 1.00 96.88 198 GLN A C 1
ATOM 1545 O O . GLN A 1 198 ? -9.972 5.190 0.173 1.00 96.88 198 GLN A O 1
ATOM 1550 N N . LEU A 1 199 ? -10.801 4.675 2.194 1.00 96.69 199 LEU A N 1
ATOM 1551 C CA . LEU A 1 199 ? -9.875 5.531 2.927 1.00 96.69 199 LEU A CA 1
ATOM 1552 C C . LEU A 1 199 ? -8.411 5.103 2.725 1.00 96.69 199 LEU A C 1
ATOM 1554 O O . LEU A 1 199 ? -7.555 5.945 2.438 1.00 96.69 199 LEU A O 1
ATOM 1558 N N . CYS A 1 200 ? -8.124 3.801 2.815 1.00 96.62 200 CYS A N 1
ATOM 1559 C CA . CYS A 1 200 ? -6.804 3.230 2.542 1.00 96.62 200 CYS A CA 1
ATOM 1560 C C . CYS A 1 200 ? -6.362 3.481 1.096 1.00 96.62 200 CYS A C 1
ATOM 1562 O O . CYS A 1 200 ? -5.227 3.909 0.869 1.00 96.62 200 CYS A O 1
ATOM 1564 N N . PHE A 1 201 ? -7.263 3.280 0.130 1.00 96.38 201 PHE A N 1
ATOM 1565 C CA . PHE A 1 201 ? -7.010 3.541 -1.285 1.00 96.38 201 PHE A CA 1
ATOM 1566 C C . PHE A 1 201 ? -6.655 5.013 -1.506 1.00 96.38 201 PHE A C 1
ATOM 1568 O O . PHE A 1 201 ? -5.584 5.330 -2.025 1.00 96.38 201 PHE A O 1
ATOM 1575 N N . ALA A 1 202 ? -7.521 5.927 -1.062 1.00 95.31 202 ALA A N 1
ATOM 1576 C CA . ALA A 1 202 ? -7.318 7.361 -1.205 1.00 95.31 202 ALA A CA 1
ATOM 1577 C C . ALA A 1 202 ? -5.996 7.792 -0.557 1.00 95.31 202 ALA A C 1
ATOM 1579 O O . ALA A 1 202 ? -5.201 8.503 -1.177 1.00 95.31 202 ALA A O 1
ATOM 1580 N N . ALA A 1 203 ? -5.694 7.315 0.654 1.00 94.44 203 ALA A N 1
ATOM 1581 C CA . ALA A 1 203 ? -4.432 7.603 1.325 1.00 94.44 203 ALA A CA 1
ATOM 1582 C C . ALA A 1 203 ? -3.218 7.123 0.507 1.00 94.44 203 ALA A C 1
ATOM 1584 O O . ALA A 1 203 ? -2.247 7.878 0.380 1.00 94.44 203 ALA A O 1
ATOM 1585 N N . ALA A 1 204 ? -3.290 5.936 -0.102 1.00 93.50 204 ALA A N 1
ATOM 1586 C CA . ALA A 1 204 ? -2.207 5.315 -0.860 1.00 93.50 204 ALA A CA 1
ATOM 1587 C C . ALA A 1 204 ? -1.895 5.983 -2.211 1.00 93.50 204 ALA A C 1
ATOM 1589 O O . ALA A 1 204 ? -0.733 5.966 -2.620 1.00 93.50 204 ALA A O 1
ATOM 1590 N N . VAL A 1 205 ? -2.876 6.609 -2.876 1.00 91.19 205 VAL A N 1
ATOM 1591 C CA . VAL A 1 205 ? -2.671 7.266 -4.184 1.00 91.19 205 VAL A CA 1
ATOM 1592 C C . VAL A 1 205 ? -1.585 8.342 -4.099 1.00 91.19 205 VAL A C 1
ATOM 1594 O O . VAL A 1 205 ? -1.686 9.312 -3.331 1.00 91.19 205 VAL A O 1
ATOM 1597 N N . ARG A 1 206 ? -0.532 8.191 -4.909 1.00 84.44 206 ARG A N 1
ATOM 1598 C CA . ARG A 1 206 ? 0.592 9.129 -4.958 1.00 84.44 206 ARG A CA 1
ATOM 1599 C C . ARG A 1 206 ? 0.236 10.339 -5.819 1.00 84.44 206 ARG A C 1
ATOM 1601 O O . ARG A 1 206 ? -0.004 10.205 -7.010 1.00 84.44 206 ARG A O 1
ATOM 1608 N N . ARG A 1 207 ? 0.256 11.533 -5.212 1.00 71.06 207 ARG A N 1
ATOM 1609 C CA . ARG A 1 207 ? -0.027 12.800 -5.909 1.00 71.06 207 ARG A CA 1
ATOM 1610 C C . ARG A 1 207 ? 1.193 13.422 -6.595 1.00 71.06 207 ARG A C 1
ATOM 1612 O O . ARG A 1 207 ? 1.052 14.019 -7.651 1.00 71.06 207 ARG A O 1
ATOM 1619 N N . LYS A 1 208 ? 2.382 13.314 -5.992 1.00 63.66 208 LYS A N 1
ATOM 1620 C CA . LYS A 1 208 ? 3.630 13.889 -6.519 1.00 63.66 208 LYS A CA 1
ATOM 1621 C C . LYS A 1 208 ? 4.704 12.807 -6.597 1.00 63.66 208 LYS A C 1
ATOM 1623 O O . LYS A 1 208 ? 4.868 12.028 -5.660 1.00 63.66 208 LYS A O 1
ATOM 1628 N N . GLY A 1 209 ? 5.401 12.749 -7.724 1.00 54.50 209 GLY A N 1
ATOM 1629 C CA . GLY A 1 209 ? 6.568 11.906 -7.962 1.00 54.50 209 GLY A CA 1
ATOM 1630 C C . GLY A 1 209 ? 7.732 12.795 -8.382 1.00 54.50 209 GLY A C 1
ATOM 1631 O O . GLY A 1 209 ? 7.522 13.800 -9.055 1.00 54.50 209 GLY A O 1
ATOM 1632 N N . GLY A 1 210 ? 8.941 12.472 -7.935 1.00 42.31 210 GLY A N 1
ATOM 1633 C CA . GLY A 1 210 ? 10.132 13.256 -8.242 1.00 42.31 210 GLY A CA 1
ATOM 1634 C C . GLY A 1 210 ? 11.335 12.836 -7.406 1.00 42.31 210 GLY A C 1
ATOM 1635 O O . GLY A 1 210 ? 11.199 12.079 -6.445 1.00 42.31 210 GLY A O 1
ATOM 1636 N N . PHE A 1 211 ? 12.500 13.365 -7.776 1.00 38.78 211 PHE A N 1
ATOM 1637 C CA . PHE A 1 211 ? 13.827 13.029 -7.244 1.00 38.78 211 PHE A CA 1
ATOM 1638 C C . PHE A 1 211 ? 13.934 13.098 -5.704 1.00 38.78 211 PHE A C 1
ATOM 1640 O O . PHE A 1 211 ? 14.654 12.316 -5.096 1.00 38.78 211 PHE A O 1
ATOM 1647 N N . PHE A 1 212 ? 13.142 13.962 -5.055 1.00 38.03 212 PHE A N 1
ATOM 1648 C CA . PHE A 1 212 ? 13.102 14.133 -3.593 1.00 38.03 212 PHE A CA 1
ATOM 1649 C C . PHE A 1 212 ? 12.012 13.309 -2.879 1.00 38.03 212 PHE A C 1
ATOM 1651 O O . PHE A 1 212 ? 11.723 13.552 -1.711 1.00 38.03 212 PHE A O 1
ATOM 1658 N N . HIS A 1 213 ? 11.310 12.403 -3.565 1.00 49.53 213 HIS A N 1
ATOM 1659 C CA . HIS A 1 213 ? 10.226 11.587 -2.989 1.00 49.53 213 HIS A CA 1
ATOM 1660 C C . HIS A 1 213 ? 10.591 10.098 -3.054 1.00 49.53 213 HIS A C 1
ATOM 1662 O O . HIS A 1 213 ? 9.818 9.270 -3.529 1.00 49.53 213 HIS A O 1
ATOM 1668 N N . GLN A 1 214 ? 11.790 9.773 -2.557 1.00 45.22 214 GLN A N 1
ATOM 1669 C CA . GLN A 1 214 ? 12.321 8.408 -2.431 1.00 45.22 214 GLN A CA 1
ATOM 1670 C C . GLN A 1 214 ? 11.510 7.519 -1.474 1.00 45.22 214 GLN A C 1
ATOM 1672 O O . GLN A 1 214 ? 11.670 6.304 -1.474 1.00 45.22 214 GLN A O 1
ATOM 1677 N N . LYS A 1 215 ? 10.614 8.086 -0.655 1.00 52.44 215 LYS A N 1
ATOM 1678 C CA . LYS A 1 215 ? 9.786 7.287 0.250 1.00 52.44 215 LYS A CA 1
ATOM 1679 C C . LYS A 1 215 ? 8.733 6.485 -0.529 1.00 52.44 215 LYS A C 1
ATOM 1681 O O . LYS A 1 215 ? 7.934 7.022 -1.301 1.00 52.44 215 LYS A O 1
ATOM 1686 N N . HIS A 1 216 ? 8.631 5.195 -0.214 1.00 59.88 216 HIS A N 1
ATOM 1687 C CA . HIS A 1 216 ? 7.545 4.293 -0.634 1.00 59.88 216 HIS A CA 1
ATOM 1688 C C . HIS A 1 216 ? 6.162 4.677 -0.063 1.00 59.88 216 HIS A C 1
ATOM 1690 O O . HIS A 1 216 ? 5.215 3.886 -0.126 1.00 59.88 216 HIS A O 1
ATOM 1696 N N . THR A 1 217 ? 6.032 5.864 0.534 1.00 66.94 217 THR A N 1
ATOM 1697 C CA . THR A 1 217 ? 4.868 6.331 1.285 1.00 66.94 217 THR A CA 1
ATOM 1698 C C . THR A 1 217 ? 4.456 7.724 0.792 1.00 66.94 217 THR A C 1
ATOM 1700 O O . THR A 1 217 ? 5.273 8.508 0.310 1.00 66.94 217 THR A O 1
ATOM 1703 N N . THR A 1 218 ? 3.159 8.017 0.824 1.00 81.31 218 THR A N 1
ATOM 1704 C CA . THR A 1 218 ? 2.602 9.348 0.524 1.00 81.31 218 THR A CA 1
ATOM 1705 C C . THR A 1 218 ? 2.424 10.107 1.837 1.00 81.31 218 THR A C 1
ATOM 1707 O O . THR A 1 218 ? 2.285 9.459 2.863 1.00 81.31 218 THR A O 1
ATOM 1710 N N . THR A 1 219 ? 2.350 11.442 1.859 1.00 86.06 219 THR A N 1
ATOM 1711 C CA . THR A 1 219 ? 2.124 12.194 3.118 1.00 86.06 219 THR A CA 1
ATOM 1712 C C . THR A 1 219 ? 0.894 11.695 3.885 1.00 86.06 219 THR A C 1
ATOM 1714 O O . THR A 1 219 ? 0.952 11.441 5.084 1.00 86.06 219 THR A O 1
ATOM 1717 N N . THR A 1 220 ? -0.213 11.478 3.173 1.00 90.56 220 THR A N 1
ATOM 1718 C CA . THR A 1 220 ? -1.450 10.912 3.730 1.00 90.56 220 THR A CA 1
ATOM 1719 C C . THR A 1 220 ? -1.296 9.447 4.139 1.00 90.56 220 THR A C 1
ATOM 1721 O O . THR A 1 220 ? -1.868 9.031 5.137 1.00 90.56 220 THR A O 1
ATOM 1724 N N . GLY A 1 221 ? -0.526 8.656 3.389 1.00 92.00 221 GLY A N 1
ATOM 1725 C CA . GLY A 1 221 ? -0.240 7.259 3.714 1.00 92.00 221 GLY A CA 1
ATOM 1726 C C . GLY A 1 221 ? 0.659 7.118 4.943 1.00 92.00 221 GLY A C 1
ATOM 1727 O O . GLY A 1 221 ? 0.381 6.287 5.797 1.00 92.00 221 GLY A O 1
ATOM 1728 N N . ASP A 1 222 ? 1.682 7.965 5.078 1.00 90.00 222 ASP A N 1
ATOM 1729 C CA . ASP A 1 222 ? 2.561 8.035 6.250 1.00 90.00 222 ASP A CA 1
ATOM 1730 C C . ASP A 1 222 ? 1.755 8.423 7.494 1.00 90.00 222 ASP A C 1
ATOM 1732 O O . ASP A 1 222 ? 1.895 7.790 8.538 1.00 90.00 222 ASP A O 1
ATOM 1736 N N . LEU A 1 223 ? 0.851 9.403 7.370 1.00 93.50 223 LEU A N 1
ATOM 1737 C CA . LEU A 1 223 ? -0.050 9.784 8.456 1.00 93.50 223 LEU A CA 1
ATOM 1738 C C . LEU A 1 223 ? -1.004 8.643 8.834 1.00 93.50 223 LEU A C 1
ATOM 1740 O O . LEU A 1 223 ? -1.124 8.326 10.015 1.00 93.50 223 LEU A O 1
ATOM 1744 N N . LEU A 1 224 ? -1.637 7.980 7.859 1.00 95.75 224 LEU A N 1
ATOM 1745 C CA . LEU A 1 224 ? -2.492 6.817 8.125 1.00 95.75 224 LEU A CA 1
ATOM 1746 C C . LEU A 1 224 ? -1.710 5.706 8.836 1.00 95.75 224 LEU A C 1
ATOM 1748 O O . LEU A 1 224 ? -2.176 5.145 9.824 1.00 95.75 224 LEU A O 1
ATOM 1752 N N . LEU A 1 225 ? -0.492 5.428 8.376 1.00 93.81 225 LEU A N 1
ATOM 1753 C CA . LEU A 1 225 ? 0.395 4.440 8.974 1.00 93.81 225 LEU A CA 1
ATOM 1754 C C . LEU A 1 225 ? 0.766 4.801 10.420 1.00 93.81 225 LEU A C 1
ATOM 1756 O O . LEU A 1 225 ? 0.830 3.913 11.267 1.00 93.81 225 LEU A O 1
ATOM 1760 N N . GLN A 1 226 ? 0.997 6.081 10.723 1.00 94.12 226 GLN A N 1
ATOM 1761 C CA . GLN A 1 226 ? 1.246 6.549 12.089 1.00 94.12 226 GLN A CA 1
ATOM 1762 C C . GLN A 1 226 ? 0.006 6.444 12.978 1.00 94.12 226 GLN A C 1
ATOM 1764 O O . GLN A 1 226 ? 0.136 6.049 14.134 1.00 94.12 226 GLN A O 1
ATOM 1769 N N . LEU A 1 227 ? -1.179 6.771 12.457 1.00 96.19 227 LEU A N 1
ATOM 1770 C CA . LEU A 1 227 ? -2.439 6.658 13.192 1.00 96.19 227 LEU A CA 1
ATOM 1771 C C . LEU A 1 227 ? -2.731 5.194 13.536 1.00 96.19 227 LEU A C 1
ATOM 1773 O O . LEU A 1 227 ? -2.897 4.872 14.703 1.00 96.19 227 LEU A O 1
ATOM 1777 N N . LEU A 1 228 ? -2.661 4.279 12.567 1.00 95.25 228 LEU A N 1
ATOM 1778 C CA . LEU A 1 228 ? -2.922 2.848 12.788 1.00 95.25 228 LEU A CA 1
ATOM 1779 C C . LEU A 1 228 ? -1.932 2.166 13.747 1.00 95.25 228 LEU A C 1
ATOM 1781 O O . LEU A 1 228 ? -2.202 1.073 14.239 1.00 95.25 228 LEU A O 1
ATOM 1785 N N . LYS A 1 229 ? -0.772 2.777 14.013 1.00 94.06 229 LYS A N 1
ATOM 1786 C CA . LYS A 1 229 ? 0.180 2.290 15.023 1.00 94.06 229 LYS A CA 1
ATOM 1787 C C . LYS A 1 229 ? -0.221 2.644 16.453 1.00 94.06 229 LYS A C 1
ATOM 1789 O O . LYS A 1 229 ? 0.331 2.048 17.375 1.00 94.06 229 LYS A O 1
ATOM 1794 N N . ARG A 1 230 ? -1.117 3.612 16.654 1.00 94.38 230 ARG A N 1
ATOM 1795 C CA . ARG A 1 230 ? -1.517 4.029 17.998 1.00 94.38 230 ARG A CA 1
ATOM 1796 C C . ARG A 1 230 ? -2.556 3.065 18.578 1.00 94.38 230 ARG A C 1
ATOM 1798 O O . ARG A 1 230 ? -3.392 2.553 17.828 1.00 94.38 230 ARG A O 1
ATOM 1805 N N . PRO A 1 231 ? -2.540 2.829 19.901 1.00 91.44 231 PRO A N 1
ATOM 1806 C CA . PRO A 1 231 ? -3.454 1.882 20.533 1.00 91.44 231 PRO A CA 1
ATOM 1807 C C . PRO A 1 231 ? -4.924 2.298 20.389 1.00 91.44 231 PRO A C 1
ATOM 1809 O O . PRO A 1 231 ? -5.791 1.430 20.319 1.00 91.44 231 PRO A O 1
ATOM 1812 N N . GLU A 1 232 ? -5.213 3.599 20.255 1.00 93.62 232 GLU A N 1
ATOM 1813 C CA . GLU A 1 232 ? -6.590 4.098 20.118 1.00 93.62 232 GLU A CA 1
ATOM 1814 C C . GLU A 1 232 ? -7.285 3.628 18.833 1.00 93.62 232 GLU A C 1
ATOM 1816 O O . GLU A 1 232 ? -8.512 3.641 18.774 1.00 93.62 232 GLU A O 1
ATOM 1821 N N . TYR A 1 233 ? -6.520 3.206 17.821 1.00 94.62 233 TYR A N 1
ATOM 1822 C CA . TYR A 1 233 ? -7.024 2.749 16.523 1.00 94.62 233 TYR A CA 1
ATOM 1823 C C . TYR A 1 233 ? -6.844 1.241 16.316 1.00 94.62 233 TYR A C 1
ATOM 1825 O O . TYR A 1 233 ? -6.891 0.758 15.184 1.00 94.62 233 TYR A O 1
ATOM 1833 N N . ASN A 1 234 ? -6.617 0.480 17.396 1.00 91.69 234 ASN A N 1
ATOM 1834 C CA . ASN A 1 234 ? -6.302 -0.942 17.288 1.00 91.69 234 ASN A CA 1
ATOM 1835 C C . ASN A 1 234 ? -7.438 -1.755 16.645 1.00 91.69 234 ASN A C 1
ATOM 1837 O O . ASN A 1 234 ? -7.148 -2.696 15.921 1.00 91.69 234 ASN A O 1
ATOM 1841 N N . LEU A 1 235 ? -8.708 -1.379 16.837 1.00 92.44 235 LEU A N 1
ATOM 1842 C CA . LEU A 1 235 ? -9.832 -2.101 16.223 1.00 92.44 235 LEU A CA 1
ATOM 1843 C C . LEU A 1 235 ? -9.804 -1.995 14.694 1.00 92.44 235 LEU A C 1
ATOM 1845 O O . LEU A 1 235 ? -9.801 -3.018 14.020 1.00 92.44 235 LEU A O 1
ATOM 1849 N N . LEU A 1 236 ? -9.678 -0.783 14.142 1.00 93.31 236 LEU A N 1
ATOM 1850 C CA . LEU A 1 236 ? -9.514 -0.613 12.691 1.00 93.31 236 LEU A CA 1
ATOM 1851 C C . LEU A 1 236 ? -8.198 -1.188 12.173 1.00 93.31 236 LEU A C 1
ATOM 1853 O O . LEU A 1 236 ? -8.125 -1.669 11.044 1.00 93.31 236 LEU A O 1
ATOM 1857 N N . LYS A 1 237 ? -7.137 -1.138 12.985 1.00 95.06 237 LYS A N 1
ATOM 1858 C CA . LYS A 1 237 ? -5.876 -1.792 12.641 1.00 95.06 237 LYS A CA 1
ATOM 1859 C C . LYS A 1 237 ? -6.096 -3.291 12.431 1.00 95.06 237 LYS A C 1
ATOM 1861 O O . LYS A 1 237 ? -5.531 -3.804 11.475 1.00 95.06 237 LYS A O 1
ATOM 1866 N N . GLN A 1 238 ? -6.885 -3.971 13.268 1.00 93.69 238 GLN A N 1
ATOM 1867 C CA . GLN A 1 238 ? -7.138 -5.413 13.140 1.00 93.69 238 GLN A CA 1
ATOM 1868 C C . GLN A 1 238 ? -7.895 -5.774 11.856 1.00 93.69 238 GLN A C 1
ATOM 1870 O O . GLN A 1 238 ? -7.598 -6.813 11.272 1.00 93.69 238 GLN A O 1
ATOM 1875 N N . ASP A 1 239 ? -8.773 -4.894 11.364 1.00 93.25 239 ASP A N 1
ATOM 1876 C CA . ASP A 1 239 ? -9.470 -5.094 10.083 1.00 93.25 239 ASP A CA 1
ATOM 1877 C C . ASP A 1 239 ? -8.502 -5.074 8.883 1.00 93.25 239 ASP A C 1
ATOM 1879 O O . ASP A 1 239 ? -8.777 -5.661 7.842 1.00 93.25 239 ASP A O 1
ATOM 1883 N N . ILE A 1 240 ? -7.350 -4.405 9.007 1.00 94.38 240 ILE A N 1
ATOM 1884 C CA . ILE A 1 240 ? -6.325 -4.357 7.952 1.00 94.38 240 ILE A CA 1
ATOM 1885 C C . ILE A 1 240 ? -5.218 -5.384 8.218 1.00 94.38 240 ILE A C 1
ATOM 1887 O O . ILE A 1 240 ? -4.751 -6.050 7.301 1.00 94.38 240 ILE A O 1
ATOM 1891 N N . PHE A 1 241 ? -4.767 -5.494 9.464 1.00 93.44 241 PHE A N 1
ATOM 1892 C CA . PHE A 1 241 ? -3.591 -6.238 9.912 1.00 93.44 241 PHE A CA 1
ATOM 1893 C C . PHE A 1 241 ? -3.989 -7.187 11.050 1.00 93.44 241 PHE A C 1
ATOM 1895 O O . PHE A 1 241 ? -3.811 -6.835 12.222 1.00 93.44 241 PHE A O 1
ATOM 1902 N N . PRO A 1 242 ? -4.507 -8.386 10.738 1.00 89.25 242 PRO A N 1
ATOM 1903 C CA . PRO A 1 242 ? -4.997 -9.298 11.762 1.00 89.25 242 PRO A CA 1
ATOM 1904 C C . PRO A 1 242 ? -3.860 -9.822 12.652 1.00 89.25 242 PRO A C 1
ATOM 1906 O O . PRO A 1 242 ? -2.752 -10.118 12.188 1.00 89.25 242 PRO A O 1
ATOM 1909 N N . GLY A 1 243 ? -4.151 -9.962 13.944 1.00 86.38 243 GLY A N 1
ATOM 1910 C CA . GLY A 1 243 ? -3.234 -10.464 14.964 1.00 86.38 243 GLY A CA 1
ATOM 1911 C C . GLY A 1 243 ? -2.123 -9.469 15.313 1.00 86.38 243 GLY A C 1
ATOM 1912 O O . GLY A 1 243 ? -2.357 -8.274 15.514 1.00 86.38 243 GLY A O 1
ATOM 1913 N N . ASN A 1 244 ? -0.887 -9.970 15.383 1.00 82.94 244 ASN A N 1
ATOM 1914 C CA . ASN A 1 244 ? 0.301 -9.193 15.762 1.00 82.94 244 ASN A CA 1
ATOM 1915 C C . ASN A 1 244 ? 1.061 -8.615 14.555 1.00 82.94 244 ASN A C 1
ATOM 1917 O O . ASN A 1 244 ? 2.235 -8.255 14.660 1.00 82.94 244 ASN A O 1
ATOM 1921 N N . GLN A 1 245 ? 0.404 -8.518 13.397 1.00 84.88 245 GLN A N 1
ATOM 1922 C CA . GLN A 1 245 ? 1.027 -7.990 12.189 1.00 84.88 245 GLN A CA 1
ATOM 1923 C C . GLN A 1 245 ? 1.461 -6.525 12.348 1.00 84.88 245 GLN A C 1
ATOM 1925 O O . GLN A 1 245 ? 0.790 -5.686 12.963 1.00 84.88 245 GLN A O 1
ATOM 1930 N N . ARG A 1 246 ? 2.621 -6.205 11.762 1.00 86.44 246 ARG A N 1
ATOM 1931 C CA . ARG A 1 246 ? 3.167 -4.845 11.753 1.00 86.44 246 ARG A CA 1
ATOM 1932 C C . ARG A 1 246 ? 2.460 -4.013 10.686 1.00 86.44 246 ARG A C 1
ATOM 1934 O O . ARG A 1 246 ? 2.381 -4.409 9.526 1.00 86.44 246 ARG A O 1
ATOM 1941 N N . VAL A 1 247 ? 2.024 -2.814 11.070 1.00 90.31 247 VAL A N 1
ATOM 1942 C CA . VAL A 1 247 ? 1.435 -1.837 10.144 1.00 90.31 247 VAL A CA 1
ATOM 1943 C C . VAL A 1 247 ? 2.469 -1.446 9.090 1.00 90.31 247 VAL A C 1
ATOM 1945 O O . VAL A 1 247 ? 3.570 -0.998 9.423 1.00 90.31 247 VAL A O 1
ATOM 1948 N N . SER A 1 248 ? 2.107 -1.582 7.817 1.00 90.56 248 SER A N 1
ATOM 1949 C CA . SER A 1 248 ? 2.975 -1.259 6.685 1.00 90.56 248 SER A CA 1
ATOM 1950 C C . SER A 1 248 ? 2.195 -0.618 5.539 1.00 90.56 248 SER A C 1
ATOM 1952 O O . SER A 1 248 ? 1.008 -0.879 5.352 1.00 90.56 248 SER A O 1
ATOM 1954 N N . MET A 1 249 ? 2.871 0.190 4.715 1.00 90.12 249 MET A N 1
ATOM 1955 C CA . MET A 1 249 ? 2.239 0.735 3.508 1.00 90.12 249 MET A CA 1
ATOM 1956 C C . MET A 1 249 ? 1.863 -0.354 2.500 1.00 90.12 249 MET A C 1
ATOM 1958 O O . MET A 1 249 ? 0.920 -0.153 1.744 1.00 90.12 249 MET A O 1
ATOM 1962 N N . ARG A 1 250 ? 2.562 -1.499 2.501 1.00 89.00 250 ARG A N 1
ATOM 1963 C CA . ARG A 1 250 ? 2.215 -2.657 1.662 1.00 89.00 250 ARG A CA 1
ATOM 1964 C C . ARG A 1 250 ? 0.816 -3.165 2.010 1.00 89.00 250 ARG A C 1
ATOM 1966 O O . ARG A 1 250 ? -0.025 -3.242 1.126 1.00 89.00 250 ARG A O 1
ATOM 1973 N N . GLY A 1 251 ? 0.537 -3.373 3.298 1.00 91.12 251 GLY A N 1
ATOM 1974 C CA . GLY A 1 251 ? -0.793 -3.791 3.741 1.00 91.12 251 GLY A CA 1
ATOM 1975 C C . GLY A 1 251 ? -1.873 -2.729 3.534 1.00 91.12 251 GLY A C 1
ATOM 1976 O O . GLY A 1 251 ? -2.970 -3.068 3.116 1.00 91.12 251 GLY A O 1
ATOM 1977 N N . ILE A 1 252 ? -1.560 -1.439 3.720 1.00 94.56 252 ILE A N 1
ATOM 1978 C CA . ILE A 1 252 ? -2.507 -0.349 3.406 1.00 94.56 252 ILE A CA 1
ATOM 1979 C C . ILE A 1 252 ? -2.866 -0.348 1.913 1.00 94.56 252 ILE A C 1
ATOM 1981 O O . ILE A 1 252 ? -4.038 -0.212 1.568 1.00 94.56 252 ILE A O 1
ATOM 1985 N N . ARG A 1 253 ? -1.875 -0.506 1.024 1.00 93.62 253 ARG A N 1
ATOM 1986 C CA . ARG A 1 253 ? -2.104 -0.603 -0.425 1.00 93.62 253 ARG A CA 1
ATOM 1987 C C . ARG A 1 253 ? -2.939 -1.832 -0.770 1.00 93.62 253 ARG A C 1
ATOM 1989 O O . ARG A 1 253 ? -3.914 -1.704 -1.502 1.00 93.62 253 ARG A O 1
ATOM 1996 N N . HIS A 1 254 ? -2.585 -2.981 -0.204 1.00 93.00 254 HIS A N 1
ATOM 1997 C CA . HIS A 1 254 ? -3.296 -4.234 -0.415 1.00 93.00 254 HIS A CA 1
ATOM 1998 C C . HIS A 1 254 ? -4.764 -4.126 0.002 1.00 93.00 254 HIS A C 1
ATOM 2000 O O . HIS A 1 254 ? -5.663 -4.348 -0.804 1.00 93.00 254 HIS A O 1
ATOM 2006 N N . TYR A 1 255 ? -5.008 -3.694 1.238 1.00 95.19 255 TYR A N 1
ATOM 2007 C CA . TYR A 1 255 ? -6.355 -3.532 1.763 1.00 95.19 255 TYR A CA 1
ATOM 2008 C C . TYR A 1 255 ? -7.142 -2.491 0.973 1.00 95.19 255 TYR A C 1
ATOM 2010 O O . TYR A 1 255 ? -8.283 -2.738 0.613 1.00 95.19 255 TYR A O 1
ATOM 2018 N N . GLY A 1 256 ? -6.528 -1.359 0.612 1.00 95.44 256 GLY A N 1
ATOM 2019 C CA . GLY A 1 256 ? -7.173 -0.369 -0.249 1.00 95.44 256 GLY A CA 1
ATOM 2020 C C . GLY A 1 256 ? -7.595 -0.953 -1.600 1.00 95.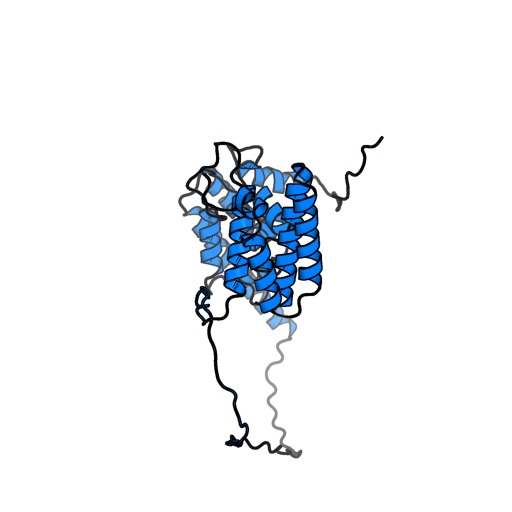44 256 GLY A C 1
ATOM 2021 O O . GLY A 1 256 ? -8.698 -0.684 -2.069 1.00 95.44 256 GLY A O 1
ATOM 2022 N N . ARG A 1 257 ? -6.745 -1.785 -2.210 1.00 93.75 257 ARG A N 1
ATOM 2023 C CA . ARG A 1 257 ? -6.981 -2.359 -3.539 1.00 93.75 257 ARG A CA 1
ATOM 2024 C C . ARG A 1 257 ? -7.887 -3.586 -3.556 1.00 93.75 257 ARG A C 1
ATOM 2026 O O . ARG A 1 257 ? -8.484 -3.828 -4.590 1.00 93.75 257 ARG A O 1
ATOM 2033 N N . TYR A 1 258 ? -7.989 -4.370 -2.490 1.00 92.62 258 TYR A N 1
ATOM 2034 C CA . TYR A 1 258 ? -8.770 -5.618 -2.523 1.00 92.62 258 TYR A CA 1
ATOM 2035 C C . TYR A 1 258 ? -9.860 -5.689 -1.452 1.00 92.62 258 TYR A C 1
ATOM 2037 O O . TYR A 1 258 ? -10.723 -6.552 -1.530 1.00 92.62 258 TYR A O 1
ATOM 2045 N N . GLY A 1 259 ? -9.831 -4.813 -0.443 1.00 92.00 259 GLY A N 1
ATOM 2046 C CA . GLY A 1 259 ? -10.736 -4.876 0.710 1.00 92.00 259 GLY A CA 1
ATOM 2047 C C . GLY A 1 259 ? -10.456 -6.053 1.650 1.00 92.00 259 GLY A C 1
ATOM 2048 O O . GLY A 1 259 ? -11.183 -6.253 2.617 1.00 92.00 259 GLY A O 1
ATOM 2049 N N . THR A 1 260 ? -9.405 -6.830 1.384 1.00 91.19 260 THR A N 1
ATOM 2050 C CA . THR A 1 260 ? -9.017 -8.010 2.159 1.00 91.19 260 THR A CA 1
ATOM 2051 C C . THR A 1 260 ? -7.862 -7.700 3.097 1.00 91.19 260 THR A C 1
ATOM 2053 O O . THR A 1 260 ? -7.023 -6.842 2.806 1.00 91.19 260 THR A O 1
ATOM 2056 N N . HIS A 1 261 ? -7.790 -8.444 4.204 1.00 89.94 261 HIS A N 1
ATOM 2057 C CA . HIS A 1 261 ? -6.706 -8.343 5.178 1.00 89.94 261 HIS A CA 1
ATOM 2058 C C . HIS A 1 261 ? -5.335 -8.378 4.497 1.00 89.94 261 HIS A C 1
ATOM 2060 O O . HIS A 1 261 ? -5.101 -9.145 3.559 1.00 89.94 261 HIS A O 1
ATOM 2066 N N . ALA A 1 262 ? -4.416 -7.560 4.999 1.00 83.25 262 ALA A N 1
ATOM 2067 C CA . ALA A 1 262 ? -3.039 -7.571 4.560 1.00 83.25 262 ALA A CA 1
ATOM 2068 C C . ALA A 1 262 ? -2.437 -8.963 4.816 1.00 83.25 262 ALA A C 1
ATOM 2070 O O . ALA A 1 262 ? -2.518 -9.478 5.942 1.00 83.25 262 ALA A O 1
ATOM 2071 N N . PRO A 1 263 ? -1.831 -9.590 3.795 1.00 77.94 263 PRO A N 1
ATOM 2072 C CA . PRO A 1 263 ? -1.128 -10.837 4.005 1.00 77.94 263 PRO A CA 1
ATOM 2073 C C . PRO A 1 263 ? 0.116 -10.569 4.853 1.00 77.94 263 PRO A C 1
ATOM 2075 O O . PRO A 1 263 ? 0.687 -9.475 4.832 1.00 77.94 263 PRO A O 1
ATOM 2078 N N . GLN A 1 264 ? 0.568 -11.587 5.585 1.00 70.12 264 GLN A N 1
ATOM 2079 C CA . GLN A 1 264 ? 1.838 -11.489 6.291 1.00 70.12 264 GLN A CA 1
ATOM 2080 C C . GLN A 1 264 ? 2.952 -11.275 5.263 1.00 70.12 264 GLN A C 1
ATOM 2082 O O . GLN A 1 264 ? 3.183 -12.097 4.376 1.00 70.12 264 GLN A O 1
ATOM 2087 N N . HIS A 1 265 ? 3.617 -10.128 5.349 1.00 64.44 265 HIS A N 1
ATOM 2088 C CA . HIS A 1 265 ? 4.710 -9.785 4.454 1.00 64.44 265 HIS A CA 1
ATOM 2089 C C . HIS A 1 265 ? 6.041 -9.999 5.173 1.00 64.44 265 HIS A C 1
ATOM 2091 O O . HIS A 1 265 ? 6.280 -9.407 6.227 1.00 64.44 265 HIS A O 1
ATOM 2097 N N . GLY A 1 266 ? 6.923 -10.795 4.566 1.00 56.47 266 GLY A N 1
ATOM 2098 C CA . GLY A 1 266 ? 8.336 -10.837 4.935 1.00 56.47 266 GLY A CA 1
ATOM 2099 C C . GLY A 1 266 ? 9.058 -9.526 4.595 1.00 56.47 266 GLY A C 1
ATOM 2100 O O . GLY A 1 266 ? 8.477 -8.575 4.059 1.00 56.47 266 GLY A O 1
ATOM 2101 N N . TYR A 1 267 ? 10.357 -9.474 4.884 1.00 51.94 267 TYR A N 1
ATOM 2102 C CA . TYR A 1 267 ? 11.181 -8.279 4.668 1.00 51.94 267 TYR A CA 1
ATOM 2103 C C . TYR A 1 267 ? 11.184 -7.810 3.192 1.00 51.94 267 TYR A C 1
ATOM 2105 O O . TYR A 1 267 ? 11.189 -6.606 2.912 1.00 51.94 267 TYR A O 1
ATOM 2113 N N . PHE A 1 268 ? 11.021 -8.725 2.235 1.00 55.91 268 PHE A N 1
ATOM 2114 C CA . PHE A 1 268 ? 11.093 -8.444 0.798 1.00 55.91 268 PHE A CA 1
ATOM 2115 C C . PHE A 1 268 ? 9.719 -8.219 0.162 1.00 55.91 268 PHE A C 1
ATOM 2117 O O . PHE A 1 268 ? 8.696 -8.718 0.638 1.00 55.91 268 PHE A O 1
ATOM 2124 N N . LEU A 1 269 ? 9.691 -7.420 -0.908 1.00 55.88 269 LEU A N 1
ATOM 2125 C CA . LEU A 1 269 ? 8.500 -7.245 -1.738 1.00 55.88 269 LEU A CA 1
ATOM 2126 C C . LEU A 1 269 ? 8.217 -8.570 -2.451 1.00 55.88 269 LEU A C 1
ATOM 2128 O O . LEU A 1 269 ? 9.026 -9.025 -3.251 1.00 55.88 269 LEU A O 1
ATOM 2132 N N . ASN A 1 270 ? 7.075 -9.192 -2.162 1.00 66.75 270 ASN A N 1
ATOM 2133 C CA . ASN A 1 270 ? 6.543 -10.226 -3.044 1.00 66.75 270 ASN A CA 1
ATOM 2134 C C . ASN A 1 270 ? 5.923 -9.561 -4.289 1.00 66.75 270 ASN A C 1
ATOM 2136 O O . ASN A 1 270 ? 5.610 -8.366 -4.262 1.00 66.75 270 ASN A O 1
ATOM 2140 N N . THR A 1 271 ? 5.736 -10.321 -5.370 1.00 71.69 271 THR A N 1
ATOM 2141 C CA . THR A 1 271 ? 5.217 -9.815 -6.656 1.00 71.69 271 THR A CA 1
ATOM 2142 C C . THR A 1 271 ? 3.925 -9.021 -6.470 1.00 71.69 271 THR A C 1
ATOM 2144 O O . THR A 1 271 ? 3.824 -7.891 -6.933 1.00 71.69 271 THR A O 1
ATOM 2147 N N . LYS A 1 272 ? 3.006 -9.522 -5.634 1.00 77.00 272 LYS A N 1
ATOM 2148 C CA . LYS A 1 272 ? 1.741 -8.843 -5.322 1.00 77.00 272 LYS A CA 1
ATOM 2149 C C . LYS A 1 272 ? 1.935 -7.473 -4.659 1.00 77.00 272 LYS A C 1
ATOM 2151 O O . LYS A 1 272 ? 1.279 -6.508 -5.031 1.00 77.00 272 LYS A O 1
ATOM 2156 N N . ALA A 1 273 ? 2.860 -7.350 -3.707 1.00 77.56 273 ALA A N 1
ATOM 2157 C CA . ALA A 1 273 ? 3.164 -6.072 -3.066 1.00 77.56 273 ALA A CA 1
ATOM 2158 C C . ALA A 1 273 ? 3.829 -5.079 -4.033 1.00 77.56 273 ALA A C 1
ATOM 2160 O O . ALA A 1 273 ? 3.609 -3.870 -3.911 1.00 77.56 273 ALA A O 1
ATOM 2161 N N . ARG A 1 274 ? 4.620 -5.578 -4.994 1.00 77.44 274 ARG A N 1
ATOM 2162 C CA . ARG A 1 274 ? 5.185 -4.769 -6.081 1.00 77.44 274 ARG A CA 1
ATOM 2163 C C . ARG A 1 274 ? 4.090 -4.287 -7.028 1.00 77.44 274 ARG A C 1
ATOM 2165 O O . ARG A 1 274 ? 4.066 -3.105 -7.356 1.00 77.44 274 ARG A O 1
ATOM 2172 N N . ASP A 1 275 ? 3.153 -5.156 -7.393 1.00 83.19 275 ASP A N 1
ATOM 2173 C CA . ASP A 1 275 ? 2.007 -4.809 -8.236 1.00 83.19 275 ASP A CA 1
ATOM 2174 C C . ASP A 1 275 ? 1.114 -3.768 -7.568 1.00 83.19 275 ASP A C 1
ATOM 2176 O O . ASP A 1 275 ? 0.673 -2.818 -8.213 1.00 83.19 275 ASP A O 1
ATOM 2180 N N . ASP A 1 276 ? 0.882 -3.903 -6.264 1.00 87.12 276 ASP A N 1
ATOM 2181 C CA . ASP A 1 276 ? 0.125 -2.928 -5.487 1.00 87.12 276 ASP A CA 1
ATOM 2182 C C . ASP A 1 276 ? 0.864 -1.580 -5.430 1.00 87.12 276 ASP A C 1
ATOM 2184 O O . ASP A 1 276 ? 0.265 -0.528 -5.644 1.00 87.12 276 ASP A O 1
ATOM 2188 N N . GLU A 1 277 ? 2.180 -1.567 -5.202 1.00 85.94 277 GLU A N 1
ATOM 2189 C CA . GLU A 1 277 ? 2.968 -0.329 -5.253 1.00 85.94 277 GLU A CA 1
ATOM 2190 C C . GLU A 1 277 ? 2.958 0.327 -6.636 1.00 85.94 277 GLU A C 1
ATOM 2192 O O . GLU A 1 277 ? 2.772 1.544 -6.739 1.00 85.94 277 GLU A O 1
ATOM 2197 N N . ASN A 1 278 ? 3.109 -0.475 -7.686 1.00 85.12 278 ASN A N 1
ATOM 2198 C CA . ASN A 1 278 ? 3.045 -0.026 -9.067 1.00 85.12 278 ASN A CA 1
ATOM 2199 C C . ASN A 1 278 ? 1.677 0.567 -9.397 1.00 85.12 278 ASN A C 1
ATOM 2201 O O . ASN A 1 278 ? 1.627 1.611 -10.041 1.00 85.12 278 ASN A O 1
ATOM 2205 N N . PHE A 1 279 ? 0.593 -0.045 -8.923 1.00 89.69 279 PHE A N 1
ATOM 2206 C CA . PHE A 1 279 ? -0.771 0.421 -9.148 1.00 89.69 279 PHE A CA 1
ATOM 2207 C C . PHE A 1 279 ? -1.018 1.816 -8.552 1.00 89.69 279 PHE A C 1
ATOM 2209 O O . PHE A 1 279 ? -1.572 2.688 -9.215 1.00 89.69 279 PHE A O 1
ATOM 2216 N N . PHE A 1 280 ? -0.555 2.070 -7.324 1.00 90.06 280 PHE A N 1
ATOM 2217 C CA . PHE A 1 280 ? -0.714 3.380 -6.670 1.00 90.06 280 PHE A CA 1
ATOM 2218 C C . PHE A 1 280 ? 0.364 4.406 -7.055 1.00 90.06 280 PHE A C 1
ATOM 2220 O O . PHE A 1 280 ? 0.328 5.556 -6.594 1.00 90.06 280 PHE A O 1
ATOM 2227 N N . SER A 1 281 ? 1.348 4.010 -7.866 1.00 86.06 281 SER A N 1
ATOM 2228 C CA . SER A 1 281 ? 2.429 4.891 -8.292 1.00 86.06 281 SER A CA 1
ATOM 2229 C C . SER A 1 281 ? 1.934 5.933 -9.287 1.00 86.06 281 SER A C 1
ATOM 2231 O O . SER A 1 281 ? 1.302 5.615 -10.288 1.00 86.06 281 SER A O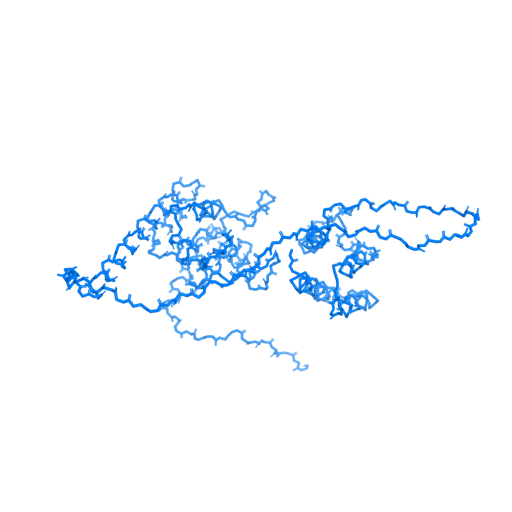 1
ATOM 2233 N N . LEU A 1 282 ? 2.349 7.186 -9.084 1.00 83.94 282 LEU A N 1
ATOM 2234 C CA . LEU A 1 282 ? 2.112 8.256 -10.050 1.00 83.94 282 LEU A CA 1
ATOM 2235 C C . LEU A 1 282 ? 2.709 7.940 -11.432 1.00 83.94 282 LEU A C 1
ATOM 2237 O O . LEU A 1 282 ? 2.148 8.344 -12.440 1.00 83.94 282 LEU A O 1
ATOM 2241 N N . SER A 1 283 ? 3.839 7.223 -11.498 1.00 80.06 283 SER A N 1
ATOM 2242 C CA . SER A 1 283 ? 4.502 6.911 -12.775 1.00 80.06 283 SER A CA 1
ATOM 2243 C C . SER A 1 283 ? 3.629 6.076 -13.707 1.00 80.06 283 SER A C 1
ATOM 2245 O O . SER A 1 283 ? 3.682 6.280 -14.918 1.00 80.06 283 SER A O 1
ATOM 2247 N N . ASN A 1 284 ? 2.840 5.176 -13.121 1.00 80.81 284 ASN A N 1
ATOM 2248 C CA . ASN A 1 284 ? 2.000 4.212 -13.824 1.00 80.81 284 ASN A CA 1
ATOM 2249 C C . ASN A 1 284 ? 0.534 4.662 -13.846 1.00 80.81 284 ASN A C 1
ATOM 2251 O O . ASN A 1 284 ? -0.307 3.998 -14.442 1.00 80.81 284 ASN A O 1
ATOM 2255 N N . ASN A 1 285 ? 0.223 5.785 -13.193 1.00 83.19 285 ASN A N 1
ATOM 2256 C CA . ASN A 1 285 ? -1.093 6.387 -13.255 1.00 83.19 285 ASN A CA 1
ATOM 2257 C C . ASN A 1 285 ? -1.267 7.036 -14.642 1.00 83.19 285 ASN A C 1
ATOM 2259 O O . ASN A 1 285 ? -0.443 7.884 -15.006 1.00 83.19 285 ASN A O 1
ATOM 2263 N N . PRO A 1 286 ? -2.303 6.661 -15.418 1.00 82.25 286 PRO A N 1
ATOM 2264 C CA . PRO A 1 286 ? -2.564 7.270 -16.722 1.00 82.25 286 PRO A CA 1
ATOM 2265 C C . PRO A 1 286 ? -2.825 8.777 -16.600 1.00 82.25 286 PRO A C 1
ATOM 2267 O O . PRO A 1 286 ? -2.411 9.552 -17.459 1.00 82.25 286 PRO A O 1
ATOM 2270 N N . ASP A 1 287 ? -3.415 9.204 -15.483 1.00 84.75 287 ASP A N 1
ATOM 2271 C CA . ASP A 1 287 ? -3.824 10.579 -15.225 1.00 84.75 287 ASP A CA 1
ATOM 2272 C C . ASP A 1 287 ? -2.823 11.273 -14.288 1.00 84.75 287 ASP A C 1
ATOM 2274 O O . ASP A 1 287 ? -3.147 11.677 -13.171 1.00 84.75 287 ASP A O 1
ATOM 2278 N N . LYS A 1 288 ? -1.566 11.429 -14.724 1.00 82.56 288 LYS A N 1
ATOM 2279 C CA . LYS A 1 288 ? -0.482 12.002 -13.889 1.00 82.56 288 LYS A CA 1
ATOM 2280 C C . LYS A 1 288 ? -0.800 13.392 -13.324 1.00 82.56 288 LYS A C 1
ATOM 2282 O O . LYS A 1 288 ? -0.344 13.733 -12.236 1.00 82.56 288 LYS A O 1
ATOM 2287 N N . ASN A 1 289 ? -1.582 14.188 -14.050 1.00 82.12 289 ASN A N 1
ATOM 2288 C CA . ASN A 1 289 ? -1.981 15.533 -13.627 1.00 82.12 289 ASN A CA 1
ATOM 2289 C C . ASN A 1 289 ? -3.192 15.523 -12.683 1.00 82.12 289 ASN A C 1
ATOM 2291 O O . ASN A 1 289 ? -3.413 16.496 -11.971 1.00 82.12 289 ASN A O 1
ATOM 2295 N N . GLN A 1 290 ? -3.954 14.428 -12.660 1.00 85.69 290 GLN A N 1
ATOM 2296 C CA . GLN A 1 290 ? -5.137 14.247 -11.821 1.00 85.69 290 GLN A CA 1
ATOM 2297 C C . GLN A 1 290 ? -5.125 12.844 -11.192 1.00 85.69 290 GLN A C 1
ATOM 2299 O O . GLN A 1 290 ? -6.006 12.025 -11.447 1.00 85.69 290 GLN A O 1
ATOM 2304 N N . PRO A 1 291 ? -4.134 12.535 -10.336 1.00 87.81 291 PRO A N 1
ATOM 2305 C CA . PRO A 1 291 ? -3.894 11.170 -9.874 1.00 87.81 291 PRO A CA 1
ATOM 2306 C C . PRO A 1 291 ? -5.056 10.583 -9.070 1.00 87.81 291 PRO A C 1
ATOM 2308 O O . PRO A 1 291 ? -5.189 9.364 -8.975 1.00 87.81 291 PRO A O 1
ATOM 2311 N N . MET A 1 292 ? -5.908 11.443 -8.508 1.00 92.12 292 MET A N 1
ATOM 2312 C CA . MET A 1 292 ? -7.107 11.033 -7.785 1.00 92.12 292 MET A CA 1
ATOM 2313 C C . MET A 1 292 ? -8.203 10.457 -8.694 1.00 92.12 292 MET A C 1
ATOM 2315 O O . MET A 1 292 ? -9.037 9.722 -8.176 1.00 92.12 292 MET A O 1
ATOM 2319 N N . LEU A 1 293 ? -8.162 10.661 -10.020 1.00 91.25 293 LEU A N 1
ATOM 2320 C CA . LEU A 1 293 ? -9.067 9.974 -10.957 1.00 91.25 293 LEU A CA 1
ATOM 2321 C C . LEU A 1 293 ? -8.936 8.447 -10.889 1.00 91.25 293 LEU A C 1
ATOM 2323 O O . LEU A 1 293 ? -9.886 7.731 -11.198 1.00 91.25 293 LEU A O 1
ATOM 2327 N N . LEU A 1 294 ? -7.789 7.937 -10.425 1.00 92.44 294 LEU A N 1
ATOM 2328 C CA . LEU A 1 294 ? -7.604 6.512 -10.163 1.00 92.44 294 LEU A CA 1
ATOM 2329 C C . LEU A 1 294 ? -8.612 5.980 -9.130 1.00 92.44 294 LEU A C 1
ATOM 2331 O O . LEU A 1 294 ? -9.079 4.854 -9.272 1.00 92.44 294 LEU A O 1
ATOM 2335 N N . PHE A 1 295 ? -8.967 6.782 -8.120 1.00 93.50 295 PHE A N 1
ATOM 2336 C CA . PHE A 1 295 ? -9.975 6.419 -7.118 1.00 93.50 295 PHE A CA 1
ATOM 2337 C C . PHE A 1 295 ? -11.358 6.294 -7.755 1.00 93.50 295 PHE A C 1
ATOM 2339 O O . PHE A 1 295 ? -12.016 5.266 -7.609 1.00 93.50 295 PHE A O 1
ATOM 2346 N N . ASP A 1 296 ? -11.769 7.321 -8.503 1.00 91.19 296 ASP A N 1
ATOM 2347 C CA . ASP A 1 296 ? -13.052 7.337 -9.200 1.00 91.19 296 ASP A CA 1
ATOM 2348 C C . ASP A 1 296 ? -13.169 6.163 -10.166 1.00 91.19 296 ASP A C 1
ATOM 2350 O O . ASP A 1 296 ? -14.150 5.432 -10.122 1.00 91.19 296 ASP A O 1
ATOM 2354 N N . ARG A 1 297 ? -12.149 5.939 -10.999 1.00 90.56 297 ARG A N 1
ATOM 2355 C CA . ARG A 1 297 ? -12.127 4.839 -11.965 1.00 90.56 297 ARG A CA 1
ATOM 2356 C C . ARG A 1 297 ? -12.250 3.487 -11.274 1.00 90.56 297 ARG A C 1
ATOM 2358 O O . ARG A 1 297 ? -13.024 2.650 -11.721 1.00 90.56 297 ARG A O 1
ATOM 2365 N N . TYR A 1 298 ? -11.506 3.285 -10.189 1.00 92.06 298 TYR A N 1
ATOM 2366 C CA . TYR A 1 298 ? -11.500 2.018 -9.473 1.00 92.06 298 TYR A CA 1
ATOM 2367 C C . TYR A 1 298 ? -12.870 1.711 -8.846 1.00 92.06 298 TYR A C 1
ATOM 2369 O O . TYR A 1 298 ? -13.406 0.628 -9.055 1.00 92.06 298 TYR A O 1
ATOM 2377 N N . PHE A 1 299 ? -13.486 2.665 -8.142 1.00 90.50 299 PHE A N 1
ATOM 2378 C CA . PHE A 1 299 ? -14.757 2.410 -7.450 1.00 90.50 299 PHE A CA 1
ATOM 2379 C C . PHE A 1 299 ? -16.010 2.612 -8.319 1.00 90.50 299 PHE A C 1
ATOM 2381 O O . PHE A 1 299 ? -17.024 1.975 -8.052 1.00 90.50 299 PHE A O 1
ATOM 2388 N N . LYS A 1 300 ? -15.969 3.438 -9.374 1.00 83.00 300 LYS A N 1
ATOM 2389 C CA . LYS A 1 300 ? -17.109 3.617 -10.297 1.00 83.00 300 LYS A CA 1
ATOM 2390 C C . LYS A 1 300 ? -17.194 2.506 -11.339 1.00 83.00 300 LYS A C 1
ATOM 2392 O O . LYS A 1 300 ? -18.297 2.065 -11.641 1.00 83.00 300 LYS A O 1
ATOM 2397 N N . ASN A 1 301 ? -16.064 2.014 -11.855 1.00 68.19 301 ASN A N 1
ATOM 2398 C CA . ASN A 1 301 ? -16.095 0.940 -12.852 1.00 68.19 301 ASN A CA 1
ATOM 2399 C C . ASN A 1 301 ? -16.429 -0.420 -12.224 1.00 68.19 301 ASN A C 1
ATOM 2401 O O . ASN A 1 301 ? -17.123 -1.211 -12.855 1.00 68.19 301 ASN A O 1
ATOM 2405 N N . ASN A 1 302 ? -16.039 -0.658 -10.966 1.00 55.38 302 ASN A N 1
ATOM 2406 C CA . ASN A 1 302 ? -16.378 -1.895 -10.254 1.00 55.38 302 ASN A CA 1
ATOM 2407 C C . ASN A 1 302 ? -17.883 -2.059 -9.970 1.00 55.38 302 ASN A C 1
ATOM 2409 O O . ASN A 1 302 ? -18.332 -3.181 -9.769 1.00 55.38 302 ASN A O 1
ATOM 2413 N N . HIS A 1 303 ? -18.688 -0.988 -10.001 1.00 43.94 303 HIS A N 1
ATOM 2414 C CA . HIS A 1 303 ? -20.150 -1.110 -9.909 1.00 43.94 303 HIS A CA 1
ATOM 2415 C C . HIS A 1 303 ? -20.816 -1.589 -11.212 1.00 43.94 303 HIS A C 1
ATOM 2417 O O . HIS A 1 303 ? -21.971 -2.003 -11.171 1.00 43.94 303 HIS A O 1
ATOM 2423 N N . ASN A 1 304 ? -20.091 -1.593 -12.339 1.00 37.62 304 ASN A N 1
ATOM 2424 C CA . ASN A 1 304 ? -20.577 -2.075 -13.637 1.00 37.62 304 ASN A CA 1
ATOM 2425 C C . ASN A 1 304 ? -19.889 -3.367 -14.114 1.00 37.62 304 ASN A C 1
ATOM 2427 O O . ASN A 1 304 ? -20.233 -3.872 -15.180 1.00 37.62 304 ASN A O 1
ATOM 2431 N N . SER A 1 305 ? -18.939 -3.921 -13.356 1.00 34.81 305 SER A N 1
ATOM 2432 C CA . SER A 1 305 ? -18.239 -5.153 -13.724 1.00 34.81 305 SER A CA 1
ATOM 2433 C C . SER A 1 305 ? -18.360 -6.208 -12.628 1.00 34.81 305 SER A C 1
ATOM 2435 O O . SER A 1 305 ? -17.459 -6.398 -11.814 1.00 34.81 305 SER A O 1
ATOM 2437 N N . SER A 1 306 ? -19.465 -6.952 -12.669 1.00 33.91 306 SER A N 1
ATOM 2438 C CA . SER A 1 306 ? -19.427 -8.381 -12.357 1.00 33.91 30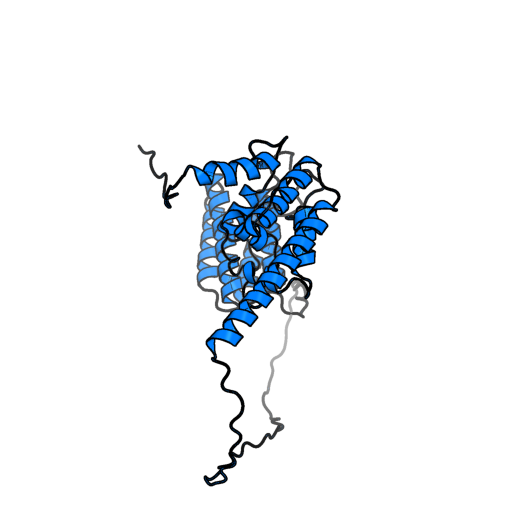6 SER A CA 1
ATOM 2439 C C . SER A 1 306 ? -18.536 -9.049 -13.406 1.00 33.91 306 SER A C 1
ATOM 2441 O O . SER A 1 306 ? -19.034 -9.511 -14.428 1.00 33.91 306 SER A O 1
ATOM 2443 N N . TYR A 1 307 ? -17.223 -9.038 -13.201 1.00 33.78 307 TYR A N 1
ATOM 2444 C CA . TYR A 1 307 ? -16.329 -9.934 -13.920 1.00 33.78 307 TYR A CA 1
ATOM 2445 C C . TYR A 1 307 ? -15.413 -10.619 -12.923 1.00 33.78 307 TYR A C 1
ATOM 2447 O O . TYR A 1 307 ? -14.613 -9.986 -12.231 1.00 33.78 307 TYR A O 1
ATOM 2455 N N . ASP A 1 308 ? -15.635 -11.925 -12.864 1.00 33.31 308 ASP A N 1
ATOM 2456 C CA . ASP A 1 308 ? -14.806 -12.934 -12.248 1.00 33.31 308 ASP A CA 1
ATOM 2457 C C . ASP A 1 308 ? -13.324 -12.768 -12.586 1.00 33.31 308 ASP A C 1
ATOM 2459 O O . ASP A 1 308 ? -12.923 -12.221 -13.616 1.00 33.31 308 ASP A O 1
ATOM 2463 N N . HIS A 1 309 ? -12.529 -13.307 -11.670 1.00 40.03 309 HIS A N 1
ATOM 2464 C CA . HIS A 1 309 ? -11.161 -13.744 -11.877 1.00 40.03 309 HIS A CA 1
ATOM 2465 C C . HIS A 1 309 ? -10.881 -14.230 -13.307 1.00 40.03 309 HIS A C 1
ATOM 2467 O O . HIS A 1 309 ? -11.375 -15.277 -13.696 1.00 40.03 309 HIS A O 1
ATOM 2473 N N . ASP A 1 310 ? -10.004 -13.529 -14.026 1.00 29.52 310 ASP A N 1
ATOM 2474 C CA . ASP A 1 310 ? -8.878 -14.156 -14.722 1.00 29.52 310 ASP A CA 1
ATOM 2475 C C . ASP A 1 310 ? -7.951 -13.094 -15.325 1.00 29.52 310 ASP A C 1
ATOM 2477 O O . ASP A 1 310 ? -8.261 -12.429 -16.308 1.00 29.52 310 ASP A O 1
ATOM 2481 N N . TYR A 1 311 ? -6.761 -12.955 -14.743 1.00 30.22 311 TYR A N 1
ATOM 2482 C CA . TYR A 1 311 ? -5.578 -12.563 -15.509 1.00 30.22 311 TYR A CA 1
ATOM 2483 C C . TYR A 1 311 ? -4.632 -13.763 -15.494 1.00 30.22 311 TYR A C 1
ATOM 2485 O O . TYR A 1 311 ? -3.580 -13.767 -14.859 1.00 30.22 311 TYR A O 1
ATOM 2493 N N . SER A 1 312 ? -5.095 -14.817 -16.162 1.00 32.72 312 SER A N 1
ATOM 2494 C CA . SER A 1 312 ? -4.303 -15.943 -16.629 1.00 32.72 312 SER A CA 1
ATOM 2495 C C . SER A 1 312 ? -3.835 -15.638 -18.055 1.00 32.72 312 SER A C 1
ATOM 2497 O O . SER A 1 312 ? -4.642 -15.290 -18.909 1.00 32.72 312 SER A O 1
ATOM 2499 N N . ALA A 1 313 ? -2.521 -15.759 -18.255 1.00 34.47 313 ALA A N 1
ATOM 2500 C CA . ALA A 1 313 ? -1.813 -16.059 -19.499 1.00 34.47 313 ALA A CA 1
ATOM 2501 C C . ALA A 1 313 ? -2.211 -15.311 -20.790 1.00 34.47 313 ALA A C 1
ATOM 2503 O O . ALA A 1 313 ? -3.220 -15.593 -21.427 1.00 34.47 313 ALA A O 1
ATOM 2504 N N . VAL A 1 314 ? -1.282 -14.492 -21.290 1.00 30.59 314 VAL A N 1
ATOM 2505 C CA . VAL A 1 314 ? -1.092 -14.356 -22.741 1.00 30.59 314 VAL A CA 1
ATOM 2506 C C . VAL A 1 314 ? 0.273 -14.950 -23.083 1.00 30.59 314 VAL A C 1
ATOM 2508 O O . VAL A 1 314 ? 1.249 -14.242 -23.306 1.00 30.59 314 VAL A O 1
ATOM 2511 N N . GLU A 1 315 ? 0.338 -16.281 -23.073 1.00 34.81 315 GLU A N 1
ATOM 2512 C CA . GLU A 1 315 ? 1.085 -17.002 -24.102 1.00 34.81 315 GLU A CA 1
ATOM 2513 C C . GLU A 1 315 ? 0.205 -16.983 -25.349 1.00 34.81 315 GLU A C 1
ATOM 2515 O O . GLU A 1 315 ? -0.916 -17.480 -25.307 1.00 34.81 315 GLU A O 1
ATOM 2520 N N . ASN A 1 316 ? 0.679 -16.351 -26.420 1.00 34.34 316 ASN A N 1
ATOM 2521 C CA . ASN A 1 316 ? 0.429 -16.761 -27.803 1.00 34.34 316 ASN A CA 1
ATOM 2522 C C . ASN A 1 316 ? 1.023 -15.720 -28.742 1.00 34.34 316 ASN A C 1
ATOM 2524 O O . ASN A 1 316 ? 0.322 -14.815 -29.181 1.00 34.34 316 ASN A O 1
ATOM 2528 N N . LEU A 1 317 ? 2.300 -15.884 -29.074 1.00 26.66 317 LEU A N 1
ATOM 2529 C CA . LEU A 1 317 ? 2.789 -15.618 -30.422 1.00 26.66 317 LEU A CA 1
ATOM 2530 C C . LEU A 1 317 ? 3.930 -16.599 -30.707 1.00 26.66 317 LEU A C 1
ATOM 2532 O O . LEU A 1 317 ? 5.028 -16.458 -30.181 1.00 26.66 317 LEU A O 1
ATOM 2536 N N . ASN A 1 318 ? 3.618 -17.612 -31.509 1.00 29.30 318 ASN A N 1
ATOM 2537 C CA . ASN A 1 318 ? 4.533 -18.270 -32.440 1.00 29.30 318 ASN A CA 1
ATOM 2538 C C . ASN A 1 318 ? 3.677 -18.895 -33.559 1.00 29.30 318 ASN A C 1
ATOM 2540 O O . ASN A 1 318 ? 2.497 -19.171 -33.308 1.00 29.30 318 ASN A O 1
ATOM 2544 N N . PRO A 1 319 ? 4.216 -19.163 -34.761 1.00 37.84 319 PRO A N 1
ATOM 2545 C CA . PRO A 1 319 ? 5.624 -19.124 -35.171 1.00 37.84 319 PRO A CA 1
ATOM 2546 C C . PRO A 1 319 ? 6.013 -17.960 -36.096 1.00 37.84 319 PRO A C 1
ATOM 2548 O O . PRO A 1 319 ? 5.110 -17.321 -36.685 1.00 37.84 319 PRO A O 1
#